Protein AF-A0AB38D0N5-F1 (afdb_monomer)

Nearest PDB structures (foldseek):
  1vyg-assembly1_A  TM=3.613E-01  e=9.053E-01  Schistosoma mansoni
  5bvt-assembly1_A  TM=3.779E-01  e=8.328E+00  Pygoscelis papua

Mean predicted aligned error: 9.76 Å

Sequence (173 aa):
MKNSVALGMCFSAALLCAATASTGCAAAAPPSGFPDISGLPAVDSRQYFSVKVYRFATPEGVLCESAGWNPYFQWTCVGPRGAGAAQLDLGTYARNNGTPATVSESQSNPDVSRVPVLPANHQVRIAAPVHNDDGVQTTLTCATPAAKTTACLVDDLHGTHGFVLSPERNWAF

Structure (mmCIF, N/CA/C/O backbone):
data_AF-A0AB38D0N5-F1
#
_entry.id   AF-A0AB38D0N5-F1
#
loop_
_atom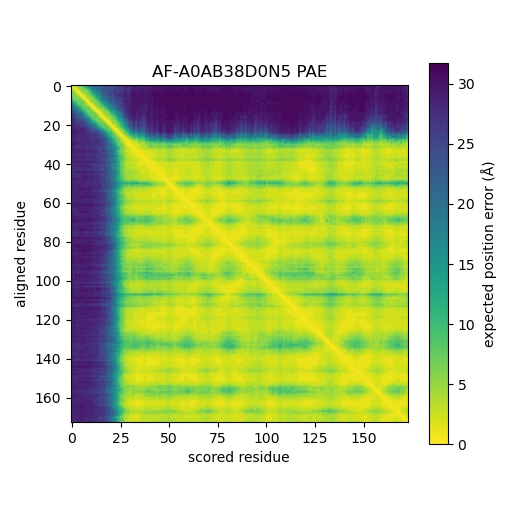_site.group_PDB
_atom_site.id
_atom_site.type_symbol
_atom_site.label_atom_id
_atom_site.label_alt_id
_atom_site.label_comp_id
_atom_site.label_asym_id
_atom_site.label_entity_id
_atom_site.label_seq_id
_atom_site.pdbx_PDB_ins_code
_atom_site.Cartn_x
_atom_site.Cartn_y
_atom_site.Cartn_z
_atom_site.occupancy
_atom_site.B_iso_or_equiv
_atom_site.auth_seq_id
_atom_site.auth_comp_id
_atom_site.auth_asym_id
_atom_site.auth_atom_id
_atom_site.pdbx_PDB_model_num
ATOM 1 N N . MET A 1 1 ? 83.735 -31.965 27.834 1.00 36.31 1 MET A N 1
ATOM 2 C CA . MET A 1 1 ? 84.158 -30.798 27.025 1.00 36.31 1 MET A CA 1
ATOM 3 C C . MET A 1 1 ? 82.893 -29.999 26.715 1.00 36.31 1 MET A C 1
ATOM 5 O O . MET A 1 1 ? 81.992 -30.565 26.127 1.00 36.31 1 MET A O 1
ATOM 9 N N . LYS A 1 2 ? 82.650 -28.923 27.474 1.00 34.22 2 LYS A N 1
ATOM 10 C CA . LYS A 1 2 ? 82.730 -27.500 27.064 1.00 34.22 2 LYS A CA 1
ATOM 11 C C . LYS A 1 2 ? 81.486 -26.980 26.300 1.00 34.22 2 LYS A C 1
ATOM 13 O O . LYS A 1 2 ? 81.333 -27.243 25.120 1.00 34.22 2 LYS A O 1
ATOM 18 N N . ASN A 1 3 ? 80.659 -26.252 27.063 1.00 34.25 3 ASN A N 1
ATOM 19 C CA . ASN A 1 3 ? 79.753 -25.114 26.805 1.00 34.25 3 ASN A CA 1
ATOM 20 C C . ASN A 1 3 ? 79.476 -24.614 25.370 1.00 34.25 3 ASN A C 1
ATOM 22 O O . ASN A 1 3 ? 80.415 -24.386 24.612 1.00 34.25 3 ASN A O 1
ATOM 26 N N . SER A 1 4 ? 78.214 -24.217 25.110 1.00 42.72 4 SER A N 1
ATOM 27 C CA . SER A 1 4 ? 77.711 -22.807 25.087 1.00 42.72 4 SER A CA 1
ATOM 28 C C . SER A 1 4 ? 76.316 -22.741 24.411 1.00 42.72 4 SER A C 1
ATOM 30 O O . SER A 1 4 ? 76.165 -23.242 23.308 1.00 42.72 4 SER A O 1
ATOM 32 N N . VAL A 1 5 ? 75.232 -22.402 25.130 1.00 44.19 5 VAL A N 1
ATOM 33 C CA . VAL A 1 5 ? 74.486 -21.107 25.171 1.00 44.19 5 VAL A CA 1
ATOM 34 C C . VAL A 1 5 ? 73.925 -20.599 23.827 1.00 44.19 5 VAL A C 1
ATOM 36 O O . VAL A 1 5 ? 74.703 -20.195 22.973 1.00 44.19 5 VAL A O 1
ATOM 39 N N . ALA A 1 6 ? 72.590 -20.456 23.731 1.00 41.34 6 ALA A N 1
ATOM 40 C CA . ALA A 1 6 ? 71.915 -19.300 23.109 1.00 41.34 6 ALA A CA 1
ATOM 41 C C . ALA A 1 6 ? 70.418 -19.210 23.503 1.00 41.34 6 ALA A C 1
ATOM 43 O O . ALA A 1 6 ? 69.668 -20.176 23.380 1.00 41.34 6 ALA A O 1
ATOM 44 N N . LEU A 1 7 ? 70.021 -18.025 23.980 1.00 43.19 7 LEU A N 1
ATOM 45 C CA . LEU A 1 7 ? 68.654 -17.523 24.186 1.00 43.19 7 LEU A CA 1
ATOM 46 C C . LEU A 1 7 ? 67.931 -17.278 22.841 1.00 43.19 7 LEU A C 1
ATOM 48 O O . LEU A 1 7 ? 68.571 -16.856 21.883 1.00 43.19 7 LEU A O 1
ATOM 52 N N . GLY A 1 8 ? 66.596 -17.370 22.821 1.00 36.97 8 GLY A N 1
ATOM 53 C CA . GLY A 1 8 ? 65.736 -16.753 21.791 1.00 36.97 8 GLY A CA 1
ATOM 54 C C . GLY A 1 8 ? 64.251 -17.037 22.065 1.00 36.97 8 GLY A C 1
ATOM 55 O O . GLY A 1 8 ? 63.820 -18.171 21.927 1.00 36.97 8 GLY A O 1
ATOM 56 N N . MET A 1 9 ? 63.540 -16.148 22.766 1.00 38.62 9 MET A N 1
ATOM 57 C CA . MET A 1 9 ? 62.664 -15.068 22.259 1.00 38.62 9 MET A CA 1
ATOM 58 C C . MET A 1 9 ? 61.295 -15.520 21.706 1.00 38.62 9 MET A C 1
ATOM 60 O O . MET A 1 9 ? 61.194 -16.342 20.805 1.00 38.62 9 MET A O 1
ATOM 64 N N . CYS A 1 10 ? 60.254 -14.922 22.298 1.00 37.62 10 CYS A N 1
ATOM 65 C CA . CYS A 1 10 ? 58.819 -15.030 22.038 1.00 37.62 10 CYS A CA 1
ATOM 66 C C . CYS A 1 10 ? 58.415 -14.860 20.570 1.00 37.62 10 CYS A C 1
ATOM 68 O O . CYS A 1 10 ? 58.941 -13.962 19.932 1.00 37.62 10 CYS A O 1
ATOM 70 N N . PHE A 1 11 ? 57.345 -15.540 20.136 1.00 40.41 11 PHE A N 1
ATOM 71 C CA . PHE A 1 11 ? 56.272 -14.916 19.345 1.00 40.41 11 PHE A CA 1
ATOM 72 C C . PHE A 1 11 ? 54.935 -15.633 19.588 1.00 40.41 11 PHE A C 1
ATOM 74 O O . PHE A 1 11 ? 54.757 -16.805 19.265 1.00 40.41 11 PHE A O 1
ATOM 81 N N . SER A 1 12 ? 53.997 -14.898 20.184 1.00 44.53 12 SER A N 1
ATOM 82 C CA . SER A 1 12 ? 52.585 -15.252 20.311 1.00 44.53 12 SER A CA 1
ATOM 83 C C . SER A 1 12 ? 51.909 -15.186 18.939 1.00 44.53 12 SER A C 1
ATOM 85 O O . SER A 1 12 ? 51.958 -14.144 18.291 1.00 44.53 12 SER A O 1
ATOM 87 N N . ALA A 1 13 ? 51.230 -16.252 18.517 1.00 43.19 13 ALA A N 1
ATOM 88 C CA . ALA A 1 13 ? 50.317 -16.216 17.375 1.00 43.19 13 ALA A CA 1
ATOM 89 C C . ALA A 1 13 ? 48.874 -16.217 17.896 1.00 43.19 13 ALA A C 1
ATOM 91 O O . ALA A 1 13 ? 48.282 -17.264 18.150 1.00 43.19 13 ALA A O 1
ATOM 92 N N . ALA A 1 14 ? 48.327 -15.019 18.104 1.00 44.72 14 ALA A N 1
ATOM 93 C CA . ALA A 1 14 ? 46.902 -14.827 18.325 1.00 44.72 14 ALA A CA 1
ATOM 94 C C . ALA A 1 14 ? 46.167 -15.065 16.995 1.00 44.72 14 ALA A C 1
ATOM 96 O O . ALA A 1 14 ? 46.313 -14.285 16.054 1.00 44.72 14 ALA A O 1
ATOM 97 N N . LEU A 1 15 ? 45.390 -16.148 16.908 1.00 47.81 15 LEU A N 1
ATOM 98 C CA . LEU A 1 15 ? 44.430 -16.348 15.824 1.00 47.81 15 LEU A CA 1
ATOM 99 C C . LEU A 1 15 ? 43.293 -15.325 15.972 1.00 47.81 15 LEU A C 1
ATOM 101 O O . LEU A 1 15 ? 42.389 -15.501 16.788 1.00 47.81 15 LEU A O 1
ATOM 105 N N . LEU A 1 16 ? 43.331 -14.258 15.172 1.00 44.44 16 LEU A N 1
ATOM 106 C CA . LEU A 1 16 ? 42.175 -13.396 14.940 1.00 44.44 16 LEU A CA 1
ATOM 107 C C . LEU A 1 16 ? 41.160 -14.159 14.075 1.00 44.44 16 LEU A C 1
ATOM 109 O O . LEU A 1 16 ? 41.325 -14.276 12.862 1.00 44.44 16 LEU A O 1
ATOM 113 N N . CYS A 1 17 ? 40.088 -14.655 14.694 1.00 44.38 17 CYS A N 1
ATOM 114 C CA . CYS A 1 17 ? 38.855 -14.960 13.972 1.00 44.38 17 CYS A CA 1
ATOM 115 C C . CYS A 1 17 ? 38.228 -13.636 13.522 1.00 44.38 17 CYS A C 1
ATOM 117 O O . CYS A 1 17 ? 37.591 -12.938 14.311 1.00 44.38 17 CYS A O 1
ATOM 119 N N . ALA A 1 18 ? 38.426 -13.280 12.254 1.00 46.12 18 ALA A N 1
ATOM 120 C CA . ALA A 1 18 ? 37.665 -12.230 11.599 1.00 46.12 18 ALA A CA 1
ATOM 121 C C . ALA A 1 18 ? 36.216 -12.713 11.430 1.00 46.12 18 ALA A C 1
ATOM 123 O O . ALA A 1 18 ? 35.880 -13.397 10.465 1.00 46.12 18 ALA A O 1
ATOM 124 N N . ALA A 1 19 ? 35.362 -12.386 12.399 1.00 48.94 19 ALA A N 1
ATOM 125 C CA . ALA A 1 19 ? 33.924 -12.428 12.209 1.00 48.94 19 ALA A CA 1
ATOM 126 C C . ALA A 1 19 ? 33.567 -11.342 11.187 1.00 48.94 19 ALA A C 1
ATOM 128 O O . ALA A 1 19 ? 33.599 -10.149 11.490 1.00 48.94 19 ALA A O 1
ATOM 129 N N . THR A 1 20 ? 33.258 -11.752 9.961 1.00 46.22 20 THR A N 1
ATOM 130 C CA . THR A 1 20 ? 32.584 -10.909 8.977 1.00 46.22 20 THR A CA 1
ATOM 131 C C . THR A 1 20 ? 31.168 -10.653 9.479 1.00 46.22 20 THR A C 1
ATOM 133 O O . THR A 1 20 ? 30.225 -11.366 9.145 1.00 46.22 20 THR A O 1
ATOM 136 N N . ALA A 1 21 ? 31.018 -9.647 10.340 1.00 44.34 21 ALA A N 1
ATOM 137 C CA . ALA A 1 21 ? 29.721 -9.083 10.657 1.00 44.34 21 ALA A CA 1
ATOM 138 C C . ALA A 1 21 ? 29.154 -8.503 9.357 1.00 44.34 21 ALA A C 1
ATOM 140 O O . ALA A 1 21 ? 29.558 -7.433 8.908 1.00 44.34 21 ALA A O 1
ATOM 141 N N . SER A 1 22 ? 28.245 -9.241 8.724 1.00 44.09 22 SER A N 1
ATOM 142 C CA . SER A 1 22 ? 27.341 -8.683 7.733 1.00 44.09 22 SER A CA 1
ATOM 143 C C . SER A 1 22 ? 26.486 -7.643 8.452 1.00 44.09 22 SER A C 1
ATOM 145 O O . SER A 1 22 ? 25.485 -7.973 9.087 1.00 44.09 22 SER A O 1
ATOM 147 N N . THR A 1 23 ? 26.905 -6.384 8.400 1.00 41.09 23 THR A N 1
ATOM 148 C CA . THR A 1 23 ? 26.036 -5.238 8.650 1.00 41.09 23 THR A CA 1
ATOM 149 C C . THR A 1 23 ? 24.985 -5.229 7.548 1.00 41.09 23 THR A C 1
ATOM 151 O O . THR A 1 23 ? 25.144 -4.562 6.530 1.00 41.09 23 THR A O 1
ATOM 154 N N . GLY A 1 24 ? 23.930 -6.027 7.716 1.00 40.69 24 GLY A N 1
ATOM 155 C CA . GLY A 1 24 ? 22.680 -5.745 7.032 1.00 40.69 24 GLY A CA 1
ATOM 156 C C . GLY A 1 24 ? 22.239 -4.370 7.509 1.00 40.69 24 GLY A C 1
ATOM 157 O O . GLY A 1 24 ? 22.157 -4.149 8.719 1.00 40.69 24 GLY A O 1
ATOM 158 N N . CYS A 1 25 ? 22.033 -3.433 6.584 1.00 39.66 25 CYS A N 1
ATOM 159 C CA . CYS A 1 25 ? 21.318 -2.203 6.885 1.00 39.66 25 CYS A CA 1
ATOM 160 C C . CYS A 1 25 ? 20.007 -2.608 7.559 1.00 39.66 25 CYS A C 1
ATOM 162 O O . CYS A 1 25 ? 19.155 -3.242 6.940 1.00 39.66 25 CYS A O 1
ATOM 164 N N . ALA A 1 26 ? 19.895 -2.338 8.858 1.00 50.22 26 ALA A N 1
ATOM 165 C CA . ALA A 1 26 ? 18.648 -2.536 9.562 1.00 50.22 26 ALA A CA 1
ATOM 166 C C . ALA A 1 26 ? 17.646 -1.555 8.953 1.00 50.22 26 ALA A C 1
ATOM 168 O O . ALA A 1 26 ? 17.884 -0.346 8.966 1.00 50.22 26 ALA A O 1
ATOM 169 N N . ALA A 1 27 ? 16.571 -2.102 8.391 1.00 58.59 27 ALA A N 1
ATOM 170 C CA . ALA A 1 27 ? 15.393 -1.361 7.976 1.00 58.59 27 ALA A CA 1
ATOM 171 C C . ALA A 1 27 ? 14.994 -0.345 9.052 1.00 58.59 27 ALA A C 1
ATOM 173 O O . ALA A 1 27 ? 14.985 -0.670 10.248 1.00 58.59 27 ALA A O 1
ATOM 174 N N . ALA A 1 28 ? 14.668 0.882 8.647 1.00 65.81 28 ALA A N 1
ATOM 175 C CA . ALA A 1 28 ? 14.187 1.871 9.596 1.00 65.81 28 ALA A CA 1
ATOM 176 C C . ALA A 1 28 ? 12.800 1.438 10.095 1.00 65.81 28 ALA A C 1
ATOM 178 O O . ALA A 1 28 ? 11.886 1.169 9.314 1.00 65.81 28 ALA A O 1
ATOM 179 N N . ALA A 1 29 ? 12.635 1.337 11.414 1.00 76.50 29 ALA A N 1
ATOM 180 C CA . ALA A 1 29 ? 11.343 0.980 11.983 1.00 76.50 29 ALA A CA 1
ATOM 181 C C . ALA A 1 29 ? 10.290 2.038 11.594 1.00 76.50 29 ALA A C 1
ATOM 183 O O . ALA A 1 29 ? 10.610 3.232 11.601 1.00 76.50 29 ALA A O 1
ATOM 184 N N . PRO A 1 30 ? 9.040 1.637 11.291 1.00 82.00 30 PRO A N 1
ATOM 185 C CA . PRO A 1 30 ? 7.955 2.589 11.105 1.00 82.00 30 PRO A CA 1
ATOM 186 C C . PRO A 1 30 ? 7.823 3.530 12.317 1.00 82.00 30 PRO A C 1
ATOM 188 O O . PRO A 1 30 ? 8.132 3.128 13.446 1.00 82.00 30 PRO A O 1
ATOM 191 N N . PRO A 1 31 ? 7.351 4.774 12.120 1.00 87.56 31 PRO A N 1
ATOM 192 C CA . PRO A 1 31 ? 7.171 5.726 13.209 1.00 87.56 31 PRO A CA 1
ATOM 193 C C . PRO A 1 31 ? 6.194 5.204 14.269 1.00 87.56 31 PRO A C 1
ATOM 195 O O . PRO A 1 31 ? 5.315 4.378 14.001 1.00 87.56 31 PRO A O 1
ATOM 198 N N . SER A 1 32 ? 6.330 5.717 15.495 1.00 88.56 32 SER A N 1
ATOM 199 C CA . SER A 1 32 ? 5.456 5.330 16.602 1.00 88.56 32 SER A CA 1
ATOM 200 C C . SER A 1 32 ? 3.985 5.598 16.263 1.00 88.56 32 SER A C 1
ATOM 202 O O . SER A 1 32 ? 3.615 6.669 15.786 1.00 88.56 32 SER A O 1
ATOM 204 N N . GLY A 1 33 ? 3.134 4.598 16.504 1.00 89.00 33 GLY A N 1
ATOM 205 C CA . GLY A 1 33 ? 1.710 4.651 16.164 1.00 89.00 33 GLY A CA 1
ATOM 206 C C . GLY A 1 33 ? 1.355 4.102 14.779 1.00 89.00 33 GLY A C 1
ATOM 207 O O . GLY A 1 33 ? 0.167 4.001 14.477 1.00 89.00 33 GLY A O 1
ATOM 208 N N . PHE A 1 34 ? 2.331 3.698 13.956 1.00 94.19 34 PHE A N 1
ATOM 209 C CA . PHE A 1 34 ? 2.040 2.871 12.785 1.00 94.19 34 PHE A CA 1
ATOM 210 C C . PHE A 1 34 ? 1.492 1.499 13.231 1.00 94.19 34 PHE A C 1
ATOM 212 O O . PHE A 1 34 ? 2.071 0.892 14.137 1.00 94.19 34 PHE A O 1
ATOM 219 N N . PRO A 1 35 ? 0.389 0.997 12.639 1.00 94.88 35 PRO A N 1
ATOM 220 C CA . PRO A 1 35 ? -0.143 -0.319 12.978 1.00 94.88 35 PRO A CA 1
ATOM 221 C C . PRO A 1 35 ? 0.884 -1.428 12.737 1.00 94.88 35 PRO A C 1
ATOM 223 O O . PRO A 1 35 ? 1.553 -1.442 11.705 1.00 94.88 35 PRO A O 1
ATOM 226 N N . ASP A 1 36 ? 0.979 -2.399 13.646 1.00 93.25 36 ASP A N 1
ATOM 227 C CA . ASP A 1 36 ? 1.799 -3.582 13.386 1.00 93.25 36 ASP A CA 1
ATOM 228 C C . ASP A 1 36 ? 1.123 -4.462 12.327 1.00 93.25 36 ASP A C 1
ATOM 230 O O . ASP A 1 36 ? 0.126 -5.136 12.583 1.00 93.25 36 ASP A O 1
ATOM 234 N N . ILE A 1 37 ? 1.673 -4.428 11.114 1.00 95.38 37 ILE A N 1
ATOM 235 C CA . ILE A 1 37 ? 1.210 -5.233 9.978 1.00 95.38 37 ILE A CA 1
ATOM 236 C C . ILE A 1 37 ? 2.079 -6.476 9.753 1.00 95.38 37 ILE A C 1
ATOM 238 O O . ILE A 1 37 ? 1.731 -7.336 8.944 1.00 95.38 37 ILE A O 1
ATOM 242 N N . SER A 1 38 ? 3.207 -6.595 10.462 1.00 92.00 38 SER A N 1
ATOM 243 C CA . SER A 1 38 ? 4.225 -7.617 10.197 1.00 92.00 38 SER A 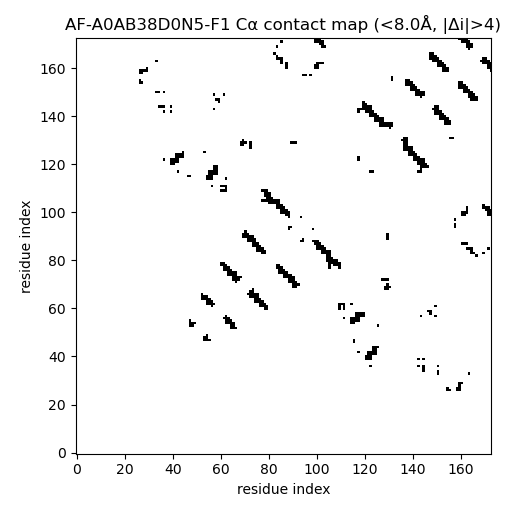CA 1
ATOM 244 C C . SER A 1 38 ? 3.720 -9.035 10.486 1.00 92.00 38 SER A C 1
ATOM 246 O O . SER A 1 38 ? 4.016 -9.960 9.724 1.00 92.00 38 SER A O 1
ATOM 248 N N . GLY A 1 39 ? 2.896 -9.181 11.528 1.00 92.81 39 GLY A N 1
ATOM 249 C CA . GLY A 1 39 ? 2.286 -10.442 11.953 1.00 92.81 39 GLY A CA 1
ATOM 250 C C . GLY A 1 39 ? 1.006 -10.836 11.209 1.00 92.81 39 GLY A C 1
ATOM 251 O O . GLY A 1 39 ? 0.453 -11.900 11.485 1.00 92.81 39 GLY A O 1
ATOM 252 N N . LEU A 1 40 ? 0.513 -10.012 10.278 1.00 97.56 40 LEU A N 1
ATOM 253 C CA . LEU A 1 40 ? -0.729 -10.312 9.567 1.00 97.56 40 LEU A CA 1
ATOM 254 C C . LEU A 1 40 ? -0.526 -11.429 8.528 1.00 97.56 40 LEU A C 1
ATOM 256 O O . LEU A 1 40 ? 0.498 -11.446 7.831 1.00 97.56 40 LEU A O 1
ATOM 260 N N . PRO A 1 41 ? -1.504 -12.337 8.351 1.00 98.06 41 PRO A N 1
ATOM 261 C CA . PRO A 1 41 ? -1.505 -13.291 7.251 1.00 98.06 41 PRO A CA 1
ATOM 262 C C . PRO A 1 41 ? -1.314 -12.598 5.899 1.00 98.06 41 PRO A C 1
ATOM 264 O O . PRO A 1 41 ? -2.025 -11.651 5.552 1.00 98.06 41 PRO A O 1
ATOM 267 N N . ALA A 1 42 ? -0.333 -13.075 5.135 1.00 97.44 42 ALA A N 1
ATOM 268 C CA . ALA A 1 42 ? -0.032 -12.544 3.816 1.00 97.44 42 ALA A CA 1
ATOM 269 C C . ALA A 1 42 ? -0.859 -13.257 2.744 1.00 97.44 42 ALA A C 1
ATOM 271 O O . ALA A 1 42 ? -0.917 -14.486 2.702 1.00 97.44 42 ALA A O 1
ATOM 272 N N . VAL A 1 43 ? -1.453 -12.480 1.848 1.00 97.81 43 VAL A N 1
ATOM 273 C CA . VAL A 1 43 ? -2.137 -12.983 0.658 1.00 97.81 43 VAL A CA 1
ATOM 274 C C . VAL A 1 43 ? -1.256 -12.818 -0.587 1.00 97.81 43 VAL A C 1
ATOM 276 O O . VAL A 1 43 ? -0.407 -11.927 -0.641 1.00 97.81 43 VAL A O 1
ATOM 279 N N . ASP A 1 44 ? -1.453 -13.663 -1.605 1.00 96.62 44 ASP A N 1
ATOM 280 C CA . ASP A 1 44 ? -0.698 -13.575 -2.865 1.00 96.62 44 ASP A CA 1
ATOM 281 C C . ASP A 1 44 ? -1.053 -12.279 -3.613 1.00 96.62 44 ASP A C 1
ATOM 283 O O . ASP A 1 44 ? -2.226 -12.008 -3.871 1.00 96.62 44 ASP A O 1
ATOM 287 N N . SER A 1 45 ? -0.060 -11.468 -3.983 1.00 95.31 45 SER A N 1
ATOM 288 C CA . SER A 1 45 ? -0.290 -10.220 -4.718 1.00 95.31 45 SER A CA 1
ATOM 289 C C . SER A 1 45 ? -0.748 -10.431 -6.159 1.00 95.31 45 SER A C 1
ATOM 291 O O . SER A 1 45 ? -1.374 -9.538 -6.733 1.00 95.31 45 SER A O 1
ATOM 293 N N . ARG A 1 46 ? -0.528 -11.619 -6.737 1.00 94.56 46 ARG A N 1
ATOM 294 C CA . ARG A 1 46 ? -0.953 -11.947 -8.108 1.00 94.56 46 ARG A CA 1
ATOM 295 C C . ARG A 1 46 ? -2.463 -11.877 -8.303 1.00 94.56 46 ARG A C 1
ATOM 297 O O . ARG A 1 46 ? -2.906 -11.547 -9.397 1.00 94.56 46 ARG A O 1
ATOM 304 N N . GLN A 1 47 ? -3.253 -12.126 -7.258 1.00 95.75 47 GLN A N 1
ATOM 305 C CA . GLN A 1 47 ? -4.717 -12.031 -7.339 1.00 95.75 47 GLN A CA 1
ATOM 306 C C . GLN A 1 47 ? -5.219 -10.584 -7.500 1.00 95.75 47 GLN A C 1
ATOM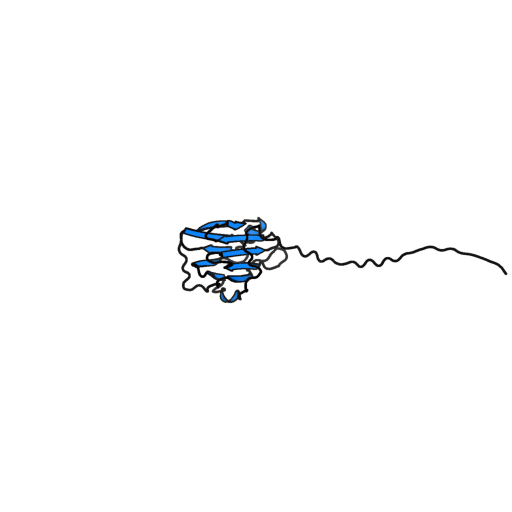 308 O O . GLN A 1 47 ? -6.350 -10.369 -7.926 1.00 95.75 47 GLN A O 1
ATOM 313 N N . TYR A 1 48 ? -4.375 -9.599 -7.176 1.00 96.00 48 TYR A N 1
ATOM 314 C CA . TYR A 1 48 ? -4.682 -8.171 -7.277 1.00 96.00 48 TYR A CA 1
ATOM 315 C C . TYR A 1 48 ? -4.086 -7.531 -8.530 1.00 96.00 48 TYR A C 1
ATOM 317 O O . TYR A 1 48 ? -4.275 -6.339 -8.755 1.00 96.00 48 TYR A O 1
ATOM 325 N N . PHE A 1 49 ? -3.366 -8.293 -9.355 1.00 94.06 49 PHE A N 1
ATOM 326 C CA . PHE A 1 49 ? -2.771 -7.788 -10.584 1.00 94.06 49 PHE A CA 1
ATOM 327 C C . PHE A 1 49 ? -3.688 -8.050 -11.780 1.00 94.06 49 PHE A C 1
ATOM 329 O O . PHE A 1 49 ? -3.999 -9.191 -12.117 1.00 94.06 49 PHE A O 1
ATOM 336 N N . SER A 1 50 ? -4.115 -6.987 -12.455 1.00 87.25 50 SER A N 1
ATOM 337 C CA . SER A 1 50 ? -4.993 -7.063 -13.619 1.00 87.25 50 SER A CA 1
ATOM 338 C C . SER A 1 50 ? -4.638 -5.967 -14.614 1.00 87.25 50 SER A C 1
ATOM 340 O O . SER A 1 50 ? -4.533 -4.804 -14.243 1.00 87.25 50 SER A O 1
ATOM 342 N N . VAL A 1 51 ? -4.455 -6.332 -15.888 1.00 85.50 51 VAL A N 1
ATOM 343 C CA . VAL A 1 51 ? -4.216 -5.385 -16.996 1.00 85.50 51 VAL A CA 1
ATOM 344 C C . VAL A 1 51 ? -3.147 -4.334 -16.644 1.00 85.50 51 VAL A C 1
ATOM 346 O O . VAL A 1 51 ? -3.364 -3.135 -16.780 1.00 85.50 51 VAL A O 1
ATOM 349 N N . LYS A 1 52 ? -1.973 -4.794 -16.185 1.00 85.12 52 LYS A N 1
ATOM 350 C CA . LYS A 1 52 ? -0.809 -3.953 -15.831 1.00 85.12 52 LYS A CA 1
ATOM 351 C C . LYS A 1 52 ? -0.965 -3.059 -14.593 1.00 85.12 52 LYS A C 1
ATOM 353 O O . LYS A 1 52 ? -0.092 -2.228 -14.361 1.00 85.12 52 LYS A O 1
ATOM 358 N N . VAL A 1 53 ? -2.014 -3.247 -13.799 1.00 91.56 53 VAL A N 1
ATOM 359 C CA . VAL A 1 53 ? -2.272 -2.487 -12.572 1.00 91.56 53 VAL A CA 1
ATOM 360 C C . VAL A 1 53 ? -2.470 -3.451 -11.407 1.00 91.56 53 VAL A C 1
ATOM 362 O O . VAL A 1 53 ? -3.188 -4.444 -11.528 1.00 91.56 53 VAL A O 1
ATOM 365 N N . TYR A 1 54 ? -1.842 -3.159 -10.271 1.00 95.50 54 TYR A N 1
ATOM 366 C CA . TYR A 1 54 ? -2.227 -3.739 -8.991 1.00 95.50 54 TYR A CA 1
ATOM 367 C C . TYR A 1 54 ? -3.398 -2.950 -8.424 1.00 95.50 54 TYR A C 1
ATOM 369 O O . TYR A 1 54 ? -3.330 -1.726 -8.369 1.00 95.50 54 TYR A O 1
ATOM 377 N N . ARG A 1 55 ? -4.454 -3.631 -7.987 1.00 97.19 55 ARG A N 1
ATOM 378 C CA . ARG A 1 55 ? -5.565 -2.999 -7.278 1.00 97.19 55 ARG A CA 1
ATOM 379 C C . ARG A 1 55 ? -6.279 -3.955 -6.339 1.00 97.19 55 ARG A C 1
ATOM 381 O O . ARG A 1 55 ? -6.501 -5.117 -6.679 1.00 97.19 55 ARG A O 1
ATOM 388 N N . PHE A 1 56 ? -6.692 -3.441 -5.193 1.00 98.00 56 PHE A N 1
ATOM 389 C CA . PHE A 1 56 ? -7.571 -4.136 -4.265 1.00 98.00 56 PHE A CA 1
ATOM 390 C C . PHE A 1 56 ? -8.554 -3.161 -3.624 1.00 98.00 56 PHE A C 1
ATOM 392 O O . PHE A 1 56 ? -8.305 -1.959 -3.559 1.00 98.00 56 PHE A O 1
ATOM 399 N N . ALA A 1 57 ? -9.666 -3.693 -3.136 1.00 98.00 57 ALA A N 1
ATOM 400 C CA . ALA A 1 57 ? -10.577 -2.975 -2.261 1.00 98.00 57 ALA A CA 1
ATOM 401 C C . ALA A 1 57 ? -10.425 -3.484 -0.825 1.00 98.00 57 ALA A C 1
ATOM 403 O O . ALA A 1 57 ? -10.126 -4.659 -0.612 1.00 98.00 57 ALA A O 1
ATOM 404 N N . THR A 1 58 ? -10.644 -2.632 0.167 1.00 97.88 58 THR A N 1
ATOM 405 C CA . THR A 1 58 ? -10.837 -3.082 1.550 1.00 97.88 58 THR A CA 1
ATOM 406 C C . THR A 1 58 ? -12.310 -3.419 1.797 1.00 97.88 58 THR A C 1
ATOM 408 O O . THR A 1 58 ? -13.178 -2.935 1.060 1.00 97.88 58 THR A O 1
ATOM 411 N N . PRO A 1 59 ? -12.636 -4.216 2.831 1.00 96.25 59 PRO A N 1
ATOM 412 C CA . PRO A 1 59 ? -14.023 -4.525 3.186 1.00 96.25 59 PRO A CA 1
ATOM 413 C C . PRO A 1 59 ? -14.884 -3.278 3.443 1.00 96.25 59 PRO A C 1
ATOM 415 O O . PRO A 1 59 ? -16.099 -3.309 3.277 1.00 96.25 59 PRO A O 1
ATOM 418 N N . GLU A 1 60 ? -14.253 -2.172 3.829 1.00 93.19 60 GLU A N 1
ATOM 419 C CA . GLU A 1 60 ? -14.883 -0.898 4.168 1.00 93.19 60 GLU A CA 1
ATOM 420 C C . GLU A 1 60 ? -14.950 0.088 2.993 1.00 93.19 60 GLU A C 1
ATOM 422 O O . GLU A 1 60 ? -15.391 1.224 3.169 1.00 93.19 60 GLU A O 1
ATOM 427 N N . GLY A 1 61 ? -14.550 -0.338 1.791 1.00 95.75 61 GLY A N 1
ATOM 428 C CA . GLY A 1 61 ? -14.721 0.437 0.563 1.00 95.75 61 GLY A CA 1
ATOM 429 C C . GLY A 1 61 ? -13.583 1.406 0.242 1.00 95.75 61 GLY A C 1
ATOM 430 O O . GLY A 1 61 ? -13.803 2.358 -0.505 1.00 95.75 61 GLY A O 1
ATOM 431 N N . VAL A 1 62 ? -12.377 1.184 0.776 1.00 97.81 62 VAL A N 1
ATOM 432 C CA . VAL A 1 62 ? -11.170 1.875 0.296 1.00 97.81 62 VAL A CA 1
ATOM 433 C C . VAL A 1 62 ? -10.667 1.162 -0.954 1.00 97.81 62 VAL A C 1
ATOM 435 O O . VAL A 1 62 ? -10.389 -0.033 -0.908 1.00 97.81 62 VAL A O 1
ATOM 438 N N . LEU A 1 63 ? -10.544 1.882 -2.066 1.00 97.94 63 LEU A N 1
ATOM 439 C CA . LEU A 1 63 ? -9.916 1.399 -3.293 1.00 97.94 63 LEU A CA 1
ATOM 440 C C . LEU A 1 63 ? -8.441 1.771 -3.274 1.00 97.94 63 LEU A C 1
ATOM 442 O O . LEU A 1 63 ? -8.123 2.955 -3.251 1.00 97.94 63 LEU A O 1
ATOM 446 N N . CYS A 1 64 ? -7.561 0.780 -3.337 1.00 98.12 64 CYS A N 1
ATOM 447 C CA . CYS A 1 64 ? -6.137 0.991 -3.518 1.00 98.12 64 CYS A CA 1
ATOM 448 C C . CYS A 1 64 ? -5.691 0.501 -4.892 1.00 98.12 64 CYS A C 1
ATOM 450 O O . CYS A 1 64 ? -5.989 -0.635 -5.263 1.00 98.12 64 CYS A O 1
ATOM 452 N N . GLU A 1 65 ? -4.966 1.329 -5.635 1.00 97.00 65 GLU A N 1
ATOM 453 C CA . GLU A 1 65 ? -4.501 1.004 -6.977 1.00 97.00 65 GLU A CA 1
ATOM 454 C C . GLU A 1 65 ? -3.151 1.633 -7.321 1.00 97.00 65 GLU A C 1
ATOM 456 O O . GLU A 1 65 ? -2.778 2.704 -6.836 1.00 97.00 65 GLU A O 1
ATOM 461 N N . SER A 1 66 ? -2.415 0.943 -8.188 1.00 96.31 66 SER A N 1
ATOM 462 C CA . SER A 1 66 ? -1.178 1.448 -8.762 1.00 96.31 66 SER A CA 1
ATOM 463 C C . SER A 1 66 ? -1.424 2.216 -10.055 1.00 96.31 66 SER A C 1
ATOM 465 O O . SER A 1 66 ? -2.221 1.784 -10.888 1.00 96.31 66 SER A O 1
ATOM 467 N N . ALA A 1 67 ? -0.623 3.240 -10.311 1.00 93.69 67 ALA A N 1
ATOM 468 C CA . ALA A 1 67 ? -0.533 3.890 -11.611 1.00 93.69 67 ALA A CA 1
ATOM 469 C C . ALA A 1 67 ? 0.919 3.932 -12.095 1.00 93.69 67 ALA A C 1
ATOM 471 O O . ALA A 1 67 ? 1.858 3.939 -11.301 1.00 93.69 67 ALA A O 1
ATOM 472 N N . GLY A 1 68 ? 1.100 3.968 -13.414 1.00 89.12 68 GLY A N 1
ATOM 473 C CA . GLY A 1 68 ? 2.426 4.060 -14.015 1.00 89.12 68 GLY A CA 1
ATOM 474 C C . GLY A 1 68 ? 3.269 2.787 -13.881 1.00 89.12 68 GLY A C 1
ATOM 475 O O . GLY A 1 68 ? 2.799 1.713 -13.515 1.00 89.12 68 GLY A O 1
ATOM 476 N N . TRP A 1 69 ? 4.529 2.924 -14.275 1.00 84.69 69 TRP A N 1
ATOM 477 C CA . TRP A 1 69 ? 5.590 1.910 -14.302 1.00 84.69 69 TRP A CA 1
ATOM 478 C C . TRP A 1 69 ? 6.909 2.622 -13.996 1.00 84.69 69 TRP A C 1
ATOM 480 O O . TRP A 1 69 ? 6.913 3.850 -13.983 1.00 84.69 69 TRP A O 1
ATOM 490 N N . ASN A 1 70 ? 8.026 1.909 -13.807 1.00 81.44 70 ASN A N 1
ATOM 491 C CA . ASN A 1 70 ? 9.348 2.551 -13.742 1.00 81.44 70 ASN A CA 1
ATOM 492 C C . ASN A 1 70 ? 9.516 3.563 -14.898 1.00 81.44 70 ASN A C 1
ATOM 494 O O . ASN A 1 70 ? 9.321 3.153 -16.048 1.00 81.44 70 ASN A O 1
ATOM 498 N N . PRO A 1 71 ? 9.879 4.840 -14.660 1.00 85.25 71 PRO A N 1
ATOM 499 C CA . PRO A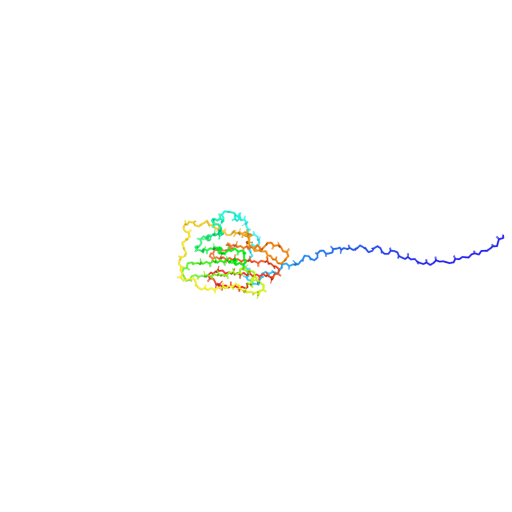 1 71 ? 10.299 5.476 -13.399 1.00 85.25 71 PRO A CA 1
ATOM 500 C C . PRO A 1 71 ? 9.232 6.319 -12.667 1.00 85.25 71 PRO A C 1
ATOM 502 O O . PRO A 1 71 ? 9.585 7.166 -11.854 1.00 85.25 71 PRO A O 1
ATOM 505 N N . TYR A 1 72 ? 7.942 6.114 -12.930 1.00 88.38 72 TYR A N 1
ATOM 506 C CA . TYR A 1 72 ? 6.808 6.926 -12.451 1.00 88.38 72 TYR A CA 1
ATOM 507 C C . TYR A 1 72 ? 5.729 6.108 -11.713 1.00 88.38 72 TYR A C 1
ATOM 509 O O . TYR A 1 72 ? 4.539 6.389 -11.847 1.00 88.38 72 TYR A O 1
ATOM 517 N N . PHE A 1 73 ? 6.101 5.033 -11.014 1.00 92.56 73 PHE A N 1
ATOM 518 C CA . PHE A 1 73 ? 5.120 4.193 -10.322 1.00 92.56 73 PHE A CA 1
ATOM 519 C C . PHE A 1 73 ? 4.519 4.928 -9.120 1.00 92.56 73 PHE A C 1
ATOM 521 O O . PHE A 1 73 ? 5.243 5.470 -8.293 1.00 92.56 73 PHE A O 1
ATOM 528 N N . GLN A 1 74 ? 3.200 4.905 -8.990 1.00 94.88 74 GLN A N 1
ATOM 529 C CA . GLN A 1 74 ? 2.471 5.549 -7.903 1.00 94.88 74 GLN A CA 1
ATOM 530 C C . GLN A 1 74 ? 1.496 4.563 -7.277 1.00 94.88 74 GLN A C 1
ATOM 532 O O . GLN A 1 74 ? 0.965 3.688 -7.961 1.00 94.88 74 GLN A O 1
ATOM 537 N N . TRP A 1 75 ? 1.238 4.725 -5.984 1.00 96.88 75 TRP A N 1
ATOM 538 C CA . TRP A 1 75 ? 0.240 3.966 -5.247 1.00 96.88 75 TRP A CA 1
ATOM 539 C C . TRP A 1 75 ? -0.759 4.910 -4.592 1.00 96.88 75 TRP A C 1
ATOM 541 O O . TRP A 1 75 ? -0.367 5.800 -3.840 1.00 96.88 75 TRP A O 1
ATOM 551 N N . THR A 1 76 ? -2.046 4.711 -4.858 1.00 97.31 76 THR A N 1
ATOM 552 C CA . THR A 1 76 ? -3.114 5.572 -4.339 1.00 97.31 76 THR A CA 1
ATOM 553 C C . THR A 1 76 ? -4.155 4.725 -3.633 1.00 97.31 76 THR A C 1
ATOM 555 O O . THR A 1 76 ? -4.582 3.718 -4.182 1.00 97.31 76 THR A O 1
ATOM 558 N N . CYS A 1 77 ? -4.588 5.143 -2.446 1.00 98.00 77 CYS A N 1
ATOM 559 C CA . CYS A 1 77 ? -5.743 4.584 -1.751 1.00 98.00 77 CYS A CA 1
ATOM 560 C C . CYS A 1 77 ? -6.794 5.675 -1.544 1.00 98.00 77 CYS A C 1
ATOM 562 O O . CYS A 1 77 ? -6.496 6.715 -0.966 1.00 98.00 77 CYS A O 1
ATOM 564 N N . VAL A 1 78 ? -8.027 5.441 -1.981 1.00 97.94 78 VAL A N 1
ATOM 565 C CA . VAL A 1 78 ? -9.141 6.391 -1.885 1.00 97.94 78 VAL A CA 1
ATOM 566 C C . VAL A 1 78 ? -10.294 5.718 -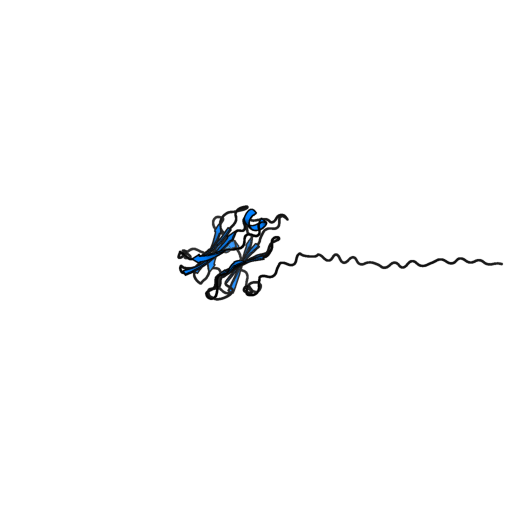1.155 1.00 97.94 78 VAL A C 1
ATOM 568 O O . VAL A 1 78 ? -10.772 4.676 -1.590 1.00 97.94 78 VAL A O 1
ATOM 571 N N . GLY A 1 79 ? -10.730 6.285 -0.032 1.00 96.94 79 GLY A N 1
ATOM 572 C CA . GLY A 1 79 ? -11.933 5.851 0.678 1.00 96.94 79 GLY A CA 1
ATOM 573 C C . GLY A 1 79 ? -13.223 6.452 0.107 1.00 96.94 79 GLY A C 1
ATOM 574 O O . GLY A 1 79 ? -13.174 7.266 -0.818 1.00 96.94 79 GLY A O 1
ATOM 575 N N . PRO A 1 80 ? -14.392 6.107 0.675 1.00 95.12 80 PRO A N 1
ATOM 576 C CA . PRO A 1 80 ? -15.651 6.796 0.394 1.00 95.12 80 PRO A CA 1
ATOM 577 C C . PRO A 1 80 ? -15.558 8.308 0.649 1.00 95.12 80 PRO A C 1
ATOM 579 O O . PRO A 1 80 ? -14.700 8.766 1.402 1.00 95.12 80 PRO A O 1
ATOM 582 N N . ARG A 1 81 ? -16.470 9.092 0.071 1.00 95.12 81 ARG A N 1
ATOM 583 C CA . ARG A 1 81 ? -16.497 10.551 0.235 1.00 95.12 81 ARG A CA 1
ATOM 584 C C . ARG A 1 81 ? -16.544 10.929 1.717 1.00 95.12 81 ARG A C 1
ATOM 586 O O . ARG A 1 81 ? -17.396 10.433 2.452 1.00 95.12 81 ARG A O 1
ATOM 593 N N . GLY A 1 82 ? -15.660 11.838 2.125 1.00 91.44 82 GLY A N 1
ATOM 594 C CA . GLY A 1 82 ? -15.505 12.271 3.517 1.00 91.44 82 GLY A CA 1
ATOM 595 C C . GLY A 1 82 ? -14.647 11.336 4.380 1.00 91.44 82 GLY A C 1
ATOM 596 O O . GLY A 1 82 ? -14.374 11.655 5.533 1.00 91.44 82 GLY A O 1
ATOM 597 N N . ALA A 1 83 ? -14.204 10.192 3.845 1.00 92.94 83 ALA A N 1
ATOM 598 C CA . ALA A 1 83 ? -13.149 9.382 4.448 1.00 92.94 83 ALA A CA 1
ATOM 599 C C . ALA A 1 83 ? -11.761 9.897 4.019 1.00 92.94 83 ALA A C 1
ATOM 601 O O . ALA A 1 83 ? -11.617 10.976 3.441 1.00 92.94 83 ALA A O 1
ATOM 602 N N . GLY A 1 84 ? -10.716 9.119 4.295 1.00 95.50 84 GLY A N 1
ATOM 603 C CA . GLY A 1 84 ? -9.355 9.447 3.885 1.00 95.50 84 GLY A CA 1
ATOM 604 C C . GLY A 1 84 ? -9.019 9.038 2.451 1.00 95.50 84 GLY A C 1
ATOM 605 O O . GLY A 1 84 ? -9.546 8.059 1.921 1.00 95.50 84 GLY A O 1
ATOM 606 N N . ALA A 1 85 ? -8.091 9.773 1.853 1.00 97.38 85 ALA A N 1
ATOM 607 C CA . ALA A 1 85 ? -7.335 9.372 0.678 1.00 97.38 85 ALA A CA 1
ATOM 608 C C . ALA A 1 85 ? -5.837 9.541 0.963 1.00 97.38 85 ALA A C 1
ATOM 610 O O . ALA A 1 85 ? -5.442 10.409 1.743 1.00 97.38 85 ALA A O 1
ATOM 611 N N . ALA A 1 86 ? -5.011 8.700 0.354 1.00 97.69 86 ALA A N 1
ATOM 612 C CA . ALA A 1 86 ? -3.564 8.768 0.458 1.00 97.69 86 ALA A CA 1
ATOM 613 C C . ALA A 1 86 ? -2.901 8.447 -0.876 1.00 97.69 86 ALA A C 1
ATOM 615 O O . ALA A 1 86 ? -3.404 7.629 -1.648 1.00 97.69 86 ALA A O 1
ATOM 616 N N . GLN A 1 87 ? -1.743 9.055 -1.108 1.00 96.38 87 GLN A N 1
ATOM 617 C CA . GLN A 1 87 ? -0.907 8.775 -2.265 1.00 96.38 87 GLN A CA 1
ATOM 618 C C . GLN A 1 87 ? 0.552 8.644 -1.840 1.00 96.38 87 GLN A C 1
ATOM 620 O O . GLN A 1 87 ? 1.077 9.489 -1.117 1.00 96.38 87 GLN A O 1
ATOM 625 N N . LEU A 1 88 ? 1.203 7.598 -2.336 1.00 94.75 88 LEU A N 1
ATOM 626 C CA . LEU A 1 88 ? 2.629 7.341 -2.206 1.00 94.75 88 LEU A CA 1
ATOM 627 C C . LEU A 1 88 ? 3.238 7.326 -3.614 1.00 94.75 88 LEU A C 1
ATOM 629 O O . LEU A 1 88 ? 2.915 6.458 -4.429 1.00 94.75 88 LEU A O 1
ATOM 633 N N . ASP A 1 89 ? 4.085 8.310 -3.915 1.00 92.56 89 ASP A N 1
ATOM 634 C CA . ASP A 1 89 ? 4.820 8.363 -5.180 1.00 92.56 89 ASP A CA 1
ATOM 635 C C . ASP A 1 89 ? 6.123 7.572 -5.043 1.00 92.56 89 ASP A C 1
ATOM 637 O O . ASP A 1 89 ? 7.014 7.930 -4.276 1.00 92.56 89 ASP A O 1
ATOM 641 N N . LEU A 1 90 ? 6.204 6.465 -5.775 1.00 90.06 90 LEU A N 1
ATOM 642 C CA . LEU A 1 90 ? 7.353 5.565 -5.792 1.00 90.06 90 LEU A CA 1
ATOM 643 C C . LEU A 1 90 ? 8.166 5.720 -7.079 1.00 90.06 90 LEU A C 1
ATOM 645 O O . LEU A 1 90 ? 9.013 4.879 -7.382 1.00 90.06 90 LEU A O 1
ATOM 649 N N . GLY A 1 91 ? 7.926 6.777 -7.854 1.00 88.75 91 GLY A N 1
ATOM 650 C CA . GLY A 1 91 ? 8.757 7.117 -8.989 1.00 88.75 91 GLY A CA 1
ATOM 651 C C . GLY A 1 91 ? 10.192 7.405 -8.553 1.00 88.75 91 GLY A C 1
ATOM 652 O O . GLY A 1 91 ? 10.439 7.885 -7.447 1.00 88.75 91 GLY A O 1
ATOM 653 N N . THR A 1 92 ? 11.154 7.141 -9.437 1.00 84.44 92 THR A N 1
ATOM 654 C CA . THR A 1 92 ? 12.589 7.289 -9.148 1.00 84.44 92 THR A CA 1
ATOM 655 C C . THR A 1 92 ? 12.911 8.675 -8.590 1.00 84.44 92 THR A C 1
ATOM 657 O O . THR A 1 92 ? 13.621 8.797 -7.601 1.00 84.44 92 THR A O 1
ATOM 660 N N . TYR A 1 93 ? 12.341 9.732 -9.174 1.00 84.12 93 TYR A N 1
ATOM 661 C CA . TYR A 1 93 ? 12.574 11.099 -8.704 1.00 84.12 93 TYR A CA 1
ATOM 662 C C . TYR A 1 93 ? 11.975 11.366 -7.317 1.00 84.12 93 TYR A C 1
ATOM 664 O O . TYR A 1 93 ? 12.639 11.955 -6.466 1.00 84.12 93 TYR A O 1
ATOM 672 N N . ALA A 1 94 ? 10.731 10.934 -7.085 1.00 85.75 94 ALA A N 1
ATOM 673 C CA . ALA A 1 94 ? 10.047 11.152 -5.816 1.00 85.75 94 ALA A CA 1
ATOM 674 C C . ALA A 1 94 ? 10.799 10.471 -4.666 1.00 85.75 94 ALA A C 1
ATOM 676 O O . ALA A 1 94 ? 11.054 11.105 -3.642 1.00 85.75 94 ALA A O 1
ATOM 677 N N . ARG A 1 95 ? 11.238 9.228 -4.890 1.00 83.75 95 ARG A N 1
ATOM 678 C CA . ARG A 1 95 ? 12.019 8.440 -3.932 1.00 83.75 95 ARG A CA 1
ATOM 679 C C . ARG A 1 95 ? 13.392 9.045 -3.657 1.00 83.75 95 ARG A C 1
ATOM 681 O O . ARG A 1 95 ? 13.733 9.256 -2.498 1.00 83.75 95 ARG A O 1
ATOM 688 N N . ASN A 1 96 ? 14.133 9.425 -4.699 1.00 81.94 96 ASN A N 1
ATOM 689 C CA . ASN A 1 96 ? 15.475 10.001 -4.543 1.00 81.94 96 ASN A CA 1
ATOM 690 C C . ASN A 1 96 ? 15.464 11.349 -3.805 1.00 81.94 96 ASN A C 1
ATOM 692 O O . ASN A 1 96 ? 16.448 11.715 -3.167 1.00 81.94 96 ASN A O 1
ATOM 696 N N . ASN A 1 97 ? 14.351 12.081 -3.866 1.00 82.62 97 ASN A N 1
ATOM 697 C CA . ASN A 1 97 ? 14.181 13.343 -3.150 1.00 82.62 97 ASN A CA 1
ATOM 698 C C . ASN A 1 97 ? 13.516 13.191 -1.773 1.00 82.62 97 ASN A C 1
ATOM 700 O O . ASN A 1 97 ? 13.250 14.205 -1.129 1.00 82.62 97 ASN A O 1
ATOM 704 N N . GLY A 1 98 ? 13.212 11.964 -1.334 1.00 78.31 98 GLY A N 1
ATOM 705 C CA . GLY A 1 98 ? 12.514 11.712 -0.072 1.00 78.31 98 GLY A CA 1
ATOM 706 C C . GLY A 1 98 ? 11.122 12.347 -0.027 1.00 78.31 98 GLY A C 1
ATOM 707 O O . GLY A 1 98 ? 10.724 12.898 0.997 1.00 78.31 98 GLY A O 1
ATOM 708 N N . THR A 1 99 ? 10.401 12.339 -1.153 1.00 83.69 99 THR A N 1
ATOM 709 C CA . THR A 1 99 ? 9.045 12.898 -1.230 1.00 83.69 99 THR A CA 1
ATOM 710 C C . THR A 1 99 ? 8.124 12.076 -0.328 1.00 83.69 99 THR A C 1
ATOM 712 O O . THR A 1 99 ? 7.970 10.878 -0.573 1.00 83.69 99 THR A O 1
ATOM 715 N N . PRO A 1 100 ? 7.503 1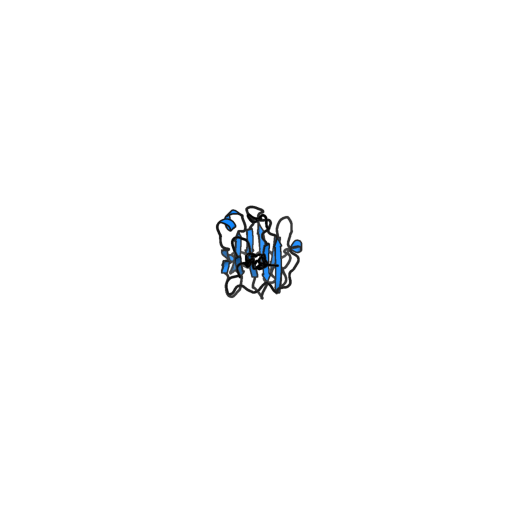2.681 0.698 1.00 80.44 100 PRO A N 1
ATOM 716 C CA . PRO A 1 100 ? 6.666 11.935 1.624 1.00 80.44 100 PRO A CA 1
ATOM 717 C C . PRO A 1 100 ? 5.371 11.486 0.946 1.00 80.44 100 PRO A C 1
ATOM 719 O O . PRO A 1 100 ? 4.903 12.099 -0.022 1.00 80.44 100 PRO A O 1
ATOM 722 N N . ALA A 1 101 ? 4.734 10.458 1.508 1.00 91.19 101 ALA A N 1
ATOM 723 C CA . ALA A 1 101 ? 3.342 10.190 1.183 1.00 91.19 101 ALA A CA 1
ATOM 724 C C . ALA A 1 101 ? 2.456 11.387 1.566 1.00 91.19 101 ALA A C 1
ATOM 726 O O . ALA A 1 101 ? 2.748 12.173 2.471 1.00 91.19 101 ALA A O 1
ATOM 727 N N . THR A 1 102 ? 1.334 11.515 0.871 1.00 94.94 102 THR A N 1
ATOM 728 C CA . THR A 1 102 ? 0.347 12.565 1.115 1.00 94.94 102 THR A CA 1
ATOM 729 C C . THR A 1 102 ? -0.952 11.950 1.603 1.00 94.94 102 THR A C 1
ATOM 731 O O . THR A 1 102 ? -1.293 10.826 1.237 1.00 94.94 102 THR A O 1
ATOM 734 N N . VAL A 1 103 ? -1.680 12.698 2.432 1.00 96.94 103 VAL A N 1
ATOM 735 C CA . VAL A 1 103 ? -3.039 12.365 2.865 1.00 96.94 103 VAL A CA 1
ATOM 736 C C . VAL A 1 103 ? -3.967 13.538 2.614 1.00 96.94 103 VAL A C 1
ATOM 738 O O . VAL A 1 103 ? -3.581 14.700 2.744 1.00 96.94 103 VAL A O 1
ATOM 741 N N . SER A 1 104 ? -5.205 13.229 2.269 1.00 96.50 104 SER A N 1
ATOM 742 C CA . SER A 1 104 ? -6.260 14.203 2.027 1.00 96.50 104 SER A CA 1
ATOM 743 C C . SER A 1 104 ? -7.624 13.610 2.374 1.00 96.50 104 SER A C 1
ATOM 745 O O . SER A 1 104 ? -7.746 12.443 2.756 1.00 96.50 104 SER A O 1
ATOM 747 N N . GLU A 1 105 ? -8.666 14.430 2.282 1.00 96.19 105 GLU A N 1
ATOM 748 C CA . GLU A 1 105 ? -10.044 13.954 2.344 1.00 96.19 105 GLU A CA 1
ATOM 749 C C . GLU A 1 105 ? -10.482 13.444 0.968 1.00 96.19 105 GLU A C 1
ATOM 751 O O . GLU A 1 105 ? -10.301 14.126 -0.048 1.00 96.19 105 GLU A O 1
ATOM 756 N N . SER A 1 106 ? -11.098 12.264 0.934 1.00 95.44 106 SER A N 1
ATOM 757 C CA . SER A 1 106 ? -11.660 11.714 -0.293 1.00 95.44 106 SER A CA 1
ATOM 758 C C . SER A 1 106 ? -12.865 12.529 -0.766 1.00 95.44 106 SER A C 1
ATOM 760 O O . SER A 1 106 ? -13.839 12.732 -0.037 1.00 95.44 106 SER A O 1
ATOM 762 N N . GLN A 1 107 ? -12.827 12.948 -2.030 1.00 94.25 107 GLN A N 1
ATOM 763 C CA . GLN A 1 107 ? -13.880 13.748 -2.668 1.00 94.25 107 GLN A CA 1
ATOM 764 C C . GLN A 1 107 ? -14.905 12.891 -3.437 1.00 94.25 107 GLN A C 1
ATOM 766 O O . GLN A 1 107 ? -15.972 13.371 -3.848 1.00 94.25 107 GLN A O 1
ATOM 771 N N . SER A 1 108 ? -14.612 11.605 -3.636 1.00 88.81 108 SER A N 1
ATOM 772 C CA . SER A 1 108 ? -15.389 10.689 -4.470 1.00 88.81 108 SER A CA 1
ATOM 773 C C . SER A 1 108 ? -15.737 9.401 -3.725 1.00 88.81 108 SER A C 1
ATOM 775 O O . SER A 1 108 ? -15.186 9.090 -2.676 1.00 88.81 108 SER A O 1
ATOM 777 N N . ASN A 1 109 ? -16.705 8.658 -4.261 1.00 92.75 109 ASN A N 1
ATOM 778 C CA . ASN A 1 109 ? -16.976 7.290 -3.836 1.00 92.75 109 ASN A CA 1
ATOM 779 C C . ASN A 1 109 ? -16.382 6.364 -4.904 1.00 92.75 109 ASN A C 1
ATOM 781 O O . ASN A 1 109 ? -16.915 6.359 -6.018 1.00 92.75 109 ASN A O 1
ATOM 785 N N . PRO A 1 110 ? -15.285 5.643 -4.624 1.00 94.00 110 PRO A N 1
ATOM 786 C CA . PRO A 1 110 ? -14.692 4.743 -5.604 1.00 94.00 110 PRO A CA 1
ATOM 787 C C . PRO A 1 110 ? -15.636 3.572 -5.912 1.00 94.00 110 PRO A C 1
ATOM 789 O O . PRO A 1 110 ? -16.318 3.056 -5.025 1.00 94.00 110 PRO A O 1
ATOM 792 N N . ASP A 1 111 ? -15.664 3.128 -7.171 1.00 94.50 111 ASP A N 1
ATOM 793 C CA . ASP A 1 111 ? -16.360 1.893 -7.545 1.00 94.50 111 ASP A CA 1
ATOM 794 C C . ASP A 1 111 ? -15.485 0.681 -7.204 1.00 94.50 111 ASP A C 1
ATOM 796 O O . ASP A 1 111 ? -14.483 0.402 -7.863 1.00 94.50 111 ASP A O 1
ATOM 800 N N . VAL A 1 112 ? -15.886 -0.049 -6.165 1.00 95.44 112 VAL A N 1
ATOM 801 C CA . VAL A 1 112 ? -15.190 -1.249 -5.680 1.00 95.44 112 VAL A CA 1
ATOM 802 C C . VAL A 1 112 ? -15.840 -2.554 -6.150 1.00 95.44 112 VAL A C 1
ATOM 804 O O . VAL A 1 112 ? -15.337 -3.633 -5.854 1.00 95.44 112 VAL A O 1
ATOM 807 N N . SER A 1 113 ? -16.943 -2.493 -6.905 1.00 93.94 113 SER A N 1
ATOM 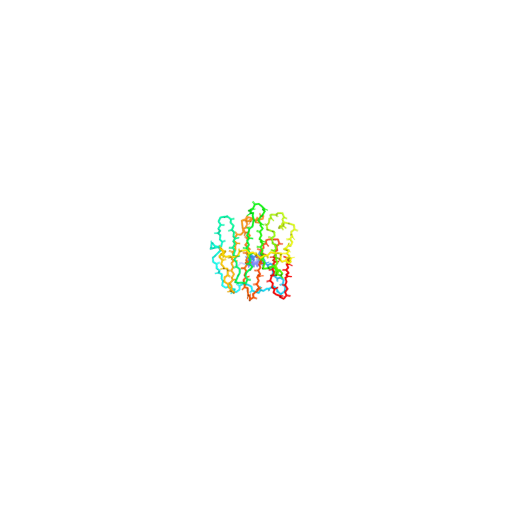808 C CA . SER A 1 113 ? -17.800 -3.657 -7.196 1.00 93.94 113 SER A CA 1
ATOM 809 C C . SER A 1 113 ? -17.112 -4.787 -7.972 1.00 93.94 113 SER A C 1
ATOM 811 O O . SER A 1 113 ? -17.525 -5.942 -7.887 1.00 93.94 113 SER A O 1
ATOM 813 N N . ARG A 1 114 ? -16.060 -4.467 -8.735 1.00 92.94 114 ARG A N 1
ATOM 814 C CA . ARG A 1 114 ? -15.286 -5.419 -9.555 1.00 92.94 114 ARG A CA 1
ATOM 815 C C . ARG A 1 114 ? -13.823 -5.520 -9.133 1.00 92.94 114 ARG A C 1
ATOM 817 O O . ARG A 1 114 ? -12.995 -6.011 -9.901 1.00 92.94 114 ARG A O 1
ATOM 824 N N . VAL A 1 115 ? -13.496 -5.014 -7.950 1.00 96.19 115 VAL A N 1
ATOM 825 C CA . VAL A 1 115 ? -12.129 -4.989 -7.439 1.00 96.19 115 VAL A CA 1
ATOM 826 C C . VAL A 1 115 ? -11.969 -6.128 -6.430 1.00 96.19 115 VAL A C 1
ATOM 828 O O . VAL A 1 115 ? -12.802 -6.251 -5.532 1.00 96.19 115 VAL A O 1
ATOM 831 N N . PRO A 1 116 ? -10.938 -6.984 -6.557 1.00 97.25 116 PRO A N 1
ATOM 832 C CA . PRO A 1 116 ? -10.708 -8.042 -5.582 1.00 97.25 116 PRO A CA 1
ATOM 833 C C . PRO A 1 116 ? -10.494 -7.451 -4.185 1.00 97.25 116 PRO A C 1
ATOM 835 O O . PRO A 1 116 ? -9.799 -6.447 -4.025 1.00 97.25 116 PRO A O 1
ATOM 838 N N . VAL A 1 117 ? -11.093 -8.071 -3.172 1.00 97.94 117 VAL A N 1
ATOM 839 C CA . VAL A 1 117 ? -11.047 -7.567 -1.796 1.00 97.94 117 VAL A CA 1
ATOM 840 C C . VAL A 1 117 ? -9.820 -8.120 -1.076 1.00 97.94 117 VAL A C 1
ATOM 842 O O . VAL A 1 117 ? -9.642 -9.335 -1.032 1.00 97.94 117 VAL A O 1
ATOM 845 N N . LEU A 1 118 ? -9.014 -7.243 -0.471 1.00 98.31 118 LEU A N 1
ATOM 846 C CA . LEU A 1 118 ? -8.038 -7.618 0.551 1.00 98.31 118 LEU A CA 1
ATOM 847 C C . LEU A 1 118 ? -8.805 -7.914 1.848 1.00 98.31 118 LEU A C 1
ATOM 849 O O . LEU A 1 118 ? -9.412 -6.990 2.393 1.00 98.31 118 LEU A O 1
ATOM 853 N N . PRO A 1 119 ? -8.832 -9.162 2.353 1.00 98.12 119 PRO A N 1
ATOM 854 C CA . PRO A 1 119 ? -9.638 -9.495 3.526 1.00 98.12 119 PRO A CA 1
ATOM 855 C C . PRO A 1 119 ? -9.212 -8.694 4.759 1.00 98.12 119 PRO A C 1
ATOM 857 O O . PRO A 1 119 ? -8.065 -8.269 4.852 1.00 98.12 119 PRO A O 1
ATOM 860 N N . ALA A 1 120 ? -10.112 -8.514 5.728 1.00 97.50 120 ALA A N 1
ATOM 861 C CA . ALA A 1 120 ? -9.771 -7.895 7.011 1.00 97.50 120 ALA A CA 1
ATOM 862 C C . ALA A 1 120 ? -8.654 -8.676 7.727 1.00 97.50 120 ALA A C 1
ATOM 864 O O . ALA A 1 120 ? -8.611 -9.905 7.644 1.00 97.50 120 ALA A O 1
ATOM 865 N N . ASN A 1 1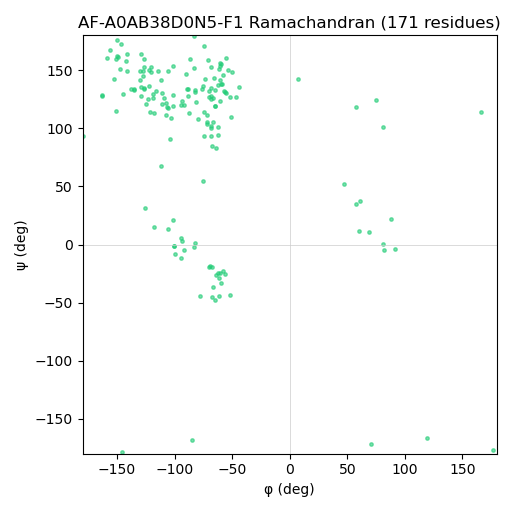21 ? -7.786 -7.978 8.461 1.00 98.00 121 ASN A N 1
ATOM 866 C CA . ASN A 1 121 ? -6.638 -8.543 9.174 1.00 98.00 121 ASN A CA 1
ATOM 867 C C . ASN A 1 121 ? -5.668 -9.306 8.260 1.00 98.00 121 ASN A C 1
ATOM 869 O O . ASN A 1 121 ? -5.109 -10.317 8.671 1.00 98.00 121 ASN A O 1
ATOM 873 N N . HIS A 1 122 ? -5.489 -8.858 7.017 1.00 98.50 122 HIS A N 1
ATOM 874 C CA . HIS A 1 122 ? -4.515 -9.435 6.090 1.00 98.50 122 HIS A CA 1
ATOM 875 C C . HIS A 1 122 ? -3.590 -8.356 5.536 1.00 98.50 122 HIS A C 1
ATOM 877 O O . HIS A 1 122 ? -3.911 -7.166 5.533 1.00 98.50 122 HIS A O 1
ATOM 883 N N . GLN A 1 123 ? -2.439 -8.797 5.037 1.00 98.31 123 GLN A N 1
ATOM 884 C CA . GLN A 1 123 ? -1.508 -7.960 4.291 1.00 98.31 123 GLN A CA 1
ATOM 885 C C . GLN A 1 123 ? -1.270 -8.511 2.888 1.00 98.31 123 GLN A C 1
ATOM 887 O O . GLN A 1 123 ? -1.316 -9.718 2.654 1.00 98.31 123 GLN A O 1
ATOM 892 N N . VAL A 1 124 ? -0.940 -7.625 1.958 1.00 97.88 124 VAL A N 1
ATOM 893 C CA . VAL A 1 124 ? -0.460 -7.948 0.618 1.00 97.88 124 VAL A CA 1
ATOM 894 C C . VAL A 1 124 ? 0.908 -7.310 0.409 1.00 97.88 124 VAL A C 1
ATOM 896 O O . VAL A 1 124 ? 1.120 -6.149 0.757 1.00 97.88 124 VAL A O 1
ATOM 899 N N . ARG A 1 125 ? 1.838 -8.075 -0.173 1.00 96.56 125 ARG A N 1
ATOM 900 C CA . ARG A 1 125 ? 3.173 -7.600 -0.562 1.00 96.56 125 ARG A CA 1
ATOM 901 C C . ARG A 1 125 ? 3.261 -7.486 -2.076 1.00 96.56 125 ARG A C 1
ATOM 903 O O . ARG A 1 125 ? 3.230 -8.490 -2.790 1.00 96.56 125 ARG A O 1
ATOM 910 N N . ILE A 1 126 ? 3.348 -6.259 -2.560 1.00 94.56 126 ILE A N 1
ATOM 911 C CA . ILE A 1 126 ? 3.393 -5.905 -3.972 1.00 94.56 126 ILE A CA 1
ATOM 912 C C . ILE A 1 126 ? 4.844 -5.607 -4.337 1.00 94.56 126 ILE A C 1
ATOM 914 O O . ILE A 1 126 ? 5.453 -4.679 -3.808 1.00 94.56 126 ILE A O 1
ATOM 918 N N . ALA A 1 127 ? 5.383 -6.387 -5.270 1.00 91.44 127 ALA A N 1
ATOM 919 C CA . ALA A 1 127 ? 6.664 -6.096 -5.895 1.00 91.44 127 ALA A CA 1
ATOM 920 C C . ALA A 1 127 ? 6.459 -4.935 -6.879 1.00 91.44 127 ALA A C 1
ATOM 922 O O . ALA A 1 127 ? 6.025 -5.140 -8.020 1.00 91.44 127 ALA A O 1
ATOM 923 N N . ALA A 1 128 ? 6.689 -3.706 -6.412 1.00 88.81 128 ALA A N 1
ATOM 924 C CA . ALA A 1 128 ? 6.532 -2.518 -7.234 1.00 88.81 128 ALA A CA 1
ATOM 925 C C . ALA A 1 128 ? 7.524 -2.605 -8.405 1.00 88.81 128 ALA A C 1
ATOM 927 O O . ALA A 1 128 ? 8.667 -3.016 -8.207 1.00 88.81 128 ALA A O 1
ATOM 928 N N . PRO A 1 129 ? 7.139 -2.259 -9.642 1.00 88.00 129 PRO A N 1
ATOM 929 C CA . PRO A 1 129 ? 8.033 -2.272 -10.792 1.00 88.00 129 PRO A CA 1
ATOM 930 C C . PRO A 1 129 ? 8.984 -1.067 -10.735 1.00 88.00 129 PRO A C 1
ATOM 932 O O . PRO A 1 129 ? 9.026 -0.275 -11.666 1.00 88.00 129 PRO A O 1
ATOM 935 N N . VAL A 1 130 ? 9.711 -0.903 -9.632 1.00 85.75 130 VAL A N 1
ATOM 936 C CA . VAL A 1 130 ? 10.695 0.147 -9.370 1.00 85.75 130 VAL A CA 1
ATOM 937 C C . VAL A 1 130 ? 11.907 -0.531 -8.749 1.00 85.75 130 VAL A C 1
ATOM 939 O O . VAL A 1 130 ? 11.758 -1.378 -7.867 1.00 85.75 130 VAL A O 1
ATOM 942 N N . HIS A 1 131 ? 13.092 -0.179 -9.234 1.00 84.62 131 HIS A N 1
ATOM 943 C CA . HIS A 1 131 ? 14.352 -0.699 -8.715 1.00 84.62 131 HIS A CA 1
ATOM 944 C C . HIS A 1 131 ? 15.105 0.434 -8.030 1.00 84.62 131 HIS A C 1
ATOM 946 O O . HIS A 1 131 ? 15.059 1.578 -8.486 1.00 84.62 131 HIS A O 1
ATOM 952 N N . ASN A 1 132 ? 15.757 0.108 -6.925 1.00 75.69 132 ASN A N 1
ATOM 953 C CA . ASN A 1 132 ? 16.686 0.990 -6.240 1.00 75.69 132 ASN A CA 1
ATOM 954 C C . ASN A 1 132 ? 18.004 1.081 -7.031 1.00 75.69 132 ASN A C 1
ATOM 956 O O . ASN A 1 132 ? 18.245 0.284 -7.942 1.00 75.69 132 ASN A O 1
ATOM 960 N N . ASP A 1 133 ? 18.886 2.001 -6.639 1.00 76.94 133 ASP A N 1
ATOM 961 C CA . ASP A 1 133 ? 20.205 2.172 -7.268 1.00 76.94 133 ASP A CA 1
ATOM 962 C C . ASP A 1 133 ? 21.100 0.920 -7.162 1.00 76.94 133 ASP A C 1
ATOM 964 O O . ASP A 1 133 ? 21.964 0.702 -8.009 1.00 76.94 133 ASP A O 1
ATOM 968 N N . ASP A 1 134 ? 20.869 0.059 -6.165 1.00 80.19 134 ASP A N 1
ATOM 969 C CA . ASP A 1 134 ? 21.546 -1.238 -6.006 1.00 80.19 134 ASP A CA 1
ATOM 970 C C . ASP A 1 134 ? 20.929 -2.372 -6.855 1.00 80.19 134 ASP A C 1
ATOM 972 O O . ASP A 1 134 ? 21.386 -3.515 -6.805 1.00 80.19 134 ASP A O 1
ATOM 976 N N . GLY A 1 135 ? 19.891 -2.072 -7.643 1.00 80.75 135 GLY A N 1
ATOM 977 C CA . GLY A 1 135 ? 19.164 -3.031 -8.470 1.00 80.75 135 GLY A CA 1
ATOM 978 C C . GLY A 1 135 ? 18.112 -3.858 -7.723 1.00 80.75 135 GLY A C 1
ATOM 979 O O . GLY A 1 135 ? 17.448 -4.682 -8.353 1.00 80.75 135 GLY A O 1
ATOM 980 N N . VAL A 1 136 ? 17.914 -3.655 -6.416 1.00 84.00 136 VAL A N 1
ATOM 981 C CA . VAL A 1 136 ? 16.880 -4.348 -5.635 1.00 84.00 136 VAL A CA 1
ATOM 982 C C . VAL A 1 136 ? 15.506 -3.758 -5.940 1.00 84.00 136 VAL A C 1
ATOM 984 O O . VAL A 1 136 ? 15.322 -2.544 -6.013 1.00 84.00 136 VAL A O 1
ATOM 987 N N . GLN A 1 137 ? 14.515 -4.631 -6.116 1.00 86.75 137 GLN A N 1
ATOM 988 C CA . GLN A 1 137 ? 13.139 -4.224 -6.369 1.00 86.75 137 GLN A CA 1
ATOM 989 C C . GLN A 1 137 ? 12.457 -3.725 -5.088 1.00 86.75 137 GLN A C 1
ATOM 991 O O . GLN A 1 137 ? 12.499 -4.381 -4.046 1.00 86.75 137 GLN A O 1
ATOM 996 N N . THR A 1 138 ? 11.770 -2.588 -5.177 1.00 88.12 138 THR A N 1
ATOM 997 C CA . THR A 1 138 ? 10.996 -2.027 -4.067 1.00 88.12 138 THR A CA 1
ATOM 998 C C . THR A 1 138 ? 9.774 -2.891 -3.754 1.00 88.12 138 THR A C 1
ATOM 1000 O O . THR A 1 138 ? 9.024 -3.288 -4.650 1.00 88.12 138 THR A O 1
ATOM 1003 N N . THR A 1 139 ? 9.535 -3.149 -2.466 1.00 91.94 139 THR A N 1
ATOM 1004 C CA . THR A 1 139 ? 8.349 -3.878 -2.001 1.00 91.94 139 THR A CA 1
ATOM 1005 C C . THR A 1 139 ? 7.414 -2.940 -1.248 1.00 91.94 139 THR A C 1
ATOM 1007 O O . THR A 1 139 ? 7.782 -2.366 -0.229 1.00 91.94 139 THR A O 1
ATOM 1010 N N . LEU A 1 140 ? 6.181 -2.827 -1.738 1.00 94.75 140 LEU A N 1
ATOM 1011 C CA . LEU A 1 140 ? 5.081 -2.151 -1.062 1.00 94.75 140 LEU A CA 1
ATOM 1012 C C . LEU A 1 140 ? 4.278 -3.176 -0.266 1.00 94.75 140 LEU A C 1
ATOM 1014 O O . LEU A 1 140 ? 3.762 -4.140 -0.830 1.00 94.75 140 LEU A O 1
ATOM 1018 N N . THR A 1 141 ? 4.132 -2.956 1.034 1.00 97.00 141 THR A N 1
ATOM 1019 C CA . THR A 1 141 ? 3.263 -3.763 1.892 1.00 97.00 141 THR A CA 1
ATOM 1020 C C . THR A 1 141 ? 2.041 -2.946 2.271 1.00 97.00 141 THR A C 1
ATOM 1022 O O . THR A 1 141 ? 2.176 -1.890 2.876 1.00 97.00 141 THR A O 1
ATOM 1025 N N . CYS A 1 142 ? 0.850 -3.436 1.945 1.00 98.06 142 CYS A N 1
ATOM 1026 C CA . CYS A 1 142 ? -0.411 -2.829 2.363 1.00 98.06 142 CYS A CA 1
ATOM 1027 C C . CYS A 1 142 ? -1.235 -3.816 3.180 1.00 98.06 142 CYS A C 1
ATOM 1029 O O . CYS A 1 142 ? -1.182 -5.020 2.935 1.00 98.06 142 CYS A O 1
ATOM 1031 N N . ALA A 1 143 ? -2.014 -3.314 4.131 1.00 98.38 143 ALA A N 1
ATOM 1032 C CA . ALA A 1 143 ? -2.776 -4.145 5.044 1.00 98.38 143 ALA A CA 1
ATOM 1033 C C . ALA A 1 143 ? -4.073 -3.491 5.523 1.00 98.38 143 ALA A C 1
ATOM 1035 O O . ALA A 1 143 ? -4.233 -2.269 5.496 1.00 98.38 143 ALA A O 1
ATOM 1036 N N . THR A 1 144 ? -4.953 -4.343 6.042 1.00 98.25 144 THR A N 1
ATOM 1037 C CA . THR A 1 144 ? -6.196 -4.014 6.755 1.00 98.25 144 THR A CA 1
ATOM 1038 C C . THR A 1 144 ? -6.069 -4.416 8.237 1.00 98.25 144 THR A C 1
ATOM 1040 O O . THR A 1 144 ? -6.710 -5.369 8.680 1.00 98.25 144 THR A O 1
ATOM 1043 N N . PRO A 1 145 ? -5.198 -3.760 9.032 1.00 97.19 145 PRO A N 1
ATOM 1044 C CA . PRO A 1 145 ? -4.828 -4.227 10.378 1.00 97.19 145 PRO A CA 1
ATOM 1045 C C . PRO A 1 145 ? -5.957 -4.168 11.415 1.00 97.19 145 PRO A C 1
ATOM 1047 O O . PRO A 1 145 ? -5.862 -4.802 12.461 1.00 97.19 145 PRO A O 1
ATOM 1050 N N . ALA A 1 146 ? -6.991 -3.370 11.158 1.00 96.38 146 ALA A N 1
ATOM 1051 C CA . ALA A 1 146 ? -8.164 -3.218 12.007 1.00 96.38 146 ALA A CA 1
ATOM 1052 C C . ALA A 1 146 ? -9.353 -2.736 11.161 1.00 96.38 146 ALA A C 1
ATOM 1054 O O . ALA A 1 146 ? -9.180 -2.300 10.021 1.00 96.38 146 ALA A O 1
ATOM 1055 N N . ALA A 1 147 ? -10.561 -2.794 11.726 1.00 94.00 147 ALA A N 1
ATOM 1056 C CA . ALA A 1 147 ? -11.771 -2.326 11.054 1.00 94.00 147 ALA A CA 1
ATOM 1057 C C . ALA A 1 147 ? -11.634 -0.860 10.620 1.00 94.00 147 ALA A C 1
ATOM 1059 O O . ALA A 1 147 ? -11.271 -0.009 11.429 1.00 94.00 147 ALA A O 1
ATOM 1060 N N . LYS A 1 148 ? -11.967 -0.571 9.355 1.00 94.44 148 LYS A N 1
ATOM 1061 C CA . LYS A 1 148 ? -11.847 0.767 8.732 1.00 94.44 148 LYS A CA 1
ATOM 1062 C C . LYS A 1 148 ? -10.424 1.341 8.696 1.00 94.44 148 LYS A C 1
ATOM 1064 O O . LYS A 1 148 ? -10.269 2.513 8.357 1.00 94.44 148 LYS A O 1
ATOM 1069 N N . THR A 1 149 ? -9.403 0.539 8.985 1.00 97.44 149 THR A N 1
ATOM 1070 C CA . THR A 1 149 ? -8.007 0.976 8.950 1.00 97.44 149 THR A CA 1
ATOM 1071 C C . THR A 1 149 ? -7.295 0.346 7.768 1.00 97.44 149 THR A C 1
ATOM 1073 O O . THR A 1 149 ? -7.270 -0.872 7.619 1.00 97.44 149 THR A O 1
ATOM 1076 N N . THR A 1 150 ? -6.682 1.185 6.939 1.00 98.19 150 THR A N 1
ATOM 1077 C CA . THR A 1 150 ? -5.783 0.776 5.855 1.00 98.19 150 THR A CA 1
ATOM 1078 C C . THR A 1 150 ? -4.414 1.366 6.125 1.00 98.19 150 THR A C 1
ATOM 1080 O O . THR A 1 150 ? -4.304 2.565 6.366 1.00 98.19 150 THR A O 1
ATOM 1083 N N . ALA A 1 151 ? -3.371 0.548 6.079 1.00 97.88 151 ALA A N 1
ATOM 1084 C CA . ALA A 1 151 ? -2.001 1.011 6.249 1.00 97.88 151 ALA A CA 1
ATOM 1085 C C . ALA A 1 151 ? -1.139 0.485 5.109 1.00 97.88 151 ALA A C 1
ATOM 1087 O O . ALA A 1 151 ? -1.236 -0.691 4.757 1.00 97.88 151 ALA A O 1
ATOM 1088 N N . CYS A 1 152 ? -0.301 1.345 4.542 1.00 97.56 152 CYS A N 1
ATOM 1089 C CA . CYS A 1 152 ? 0.666 0.963 3.523 1.00 97.56 152 CYS A CA 1
ATOM 1090 C C . CYS A 1 152 ? 2.048 1.484 3.896 1.00 97.56 152 CYS A C 1
ATOM 1092 O O . CYS A 1 152 ? 2.183 2.593 4.413 1.00 97.56 152 CYS A O 1
ATOM 1094 N N . LEU A 1 153 ? 3.051 0.665 3.615 1.00 94.62 153 LEU A N 1
ATOM 1095 C CA . LEU A 1 153 ? 4.442 0.871 3.969 1.00 94.62 153 LEU A CA 1
ATOM 1096 C C . LEU A 1 153 ? 5.327 0.473 2.792 1.00 94.62 153 LEU A C 1
ATOM 1098 O O . LEU A 1 153 ? 5.164 -0.610 2.224 1.00 94.62 153 LEU A O 1
ATOM 1102 N N . VAL A 1 154 ? 6.293 1.317 2.478 1.00 91.50 154 VAL A N 1
ATOM 1103 C CA . VAL A 1 154 ? 7.471 0.957 1.699 1.00 91.50 154 VAL A CA 1
ATOM 1104 C C . VAL A 1 154 ? 8.676 1.124 2.599 1.00 91.50 154 VAL A C 1
ATOM 1106 O O . VAL A 1 154 ? 8.812 2.134 3.281 1.00 91.50 154 VAL A O 1
ATOM 1109 N N . ASP A 1 155 ? 9.520 0.107 2.592 1.00 85.31 155 ASP A N 1
ATOM 1110 C CA . ASP A 1 155 ? 10.813 0.103 3.254 1.00 85.31 155 ASP A CA 1
ATOM 1111 C C . ASP A 1 155 ? 11.858 -0.164 2.172 1.00 85.31 155 ASP A C 1
ATOM 1113 O O . ASP A 1 155 ? 11.823 -1.198 1.493 1.00 85.31 155 ASP A O 1
ATOM 1117 N N . ASP A 1 156 ? 12.701 0.832 1.919 1.00 81.25 156 ASP A N 1
ATOM 1118 C CA . ASP A 1 156 ? 13.703 0.796 0.866 1.00 81.25 156 ASP A CA 1
ATOM 1119 C C . ASP A 1 156 ? 14.990 1.540 1.270 1.00 81.25 156 ASP A C 1
ATOM 1121 O O . ASP A 1 156 ? 15.119 2.025 2.392 1.00 81.25 156 ASP A O 1
ATOM 1125 N N . LEU A 1 157 ? 15.980 1.610 0.370 1.00 81.06 157 LEU A N 1
ATOM 1126 C CA . LEU A 1 157 ? 17.282 2.233 0.661 1.00 81.06 157 LEU A CA 1
ATOM 1127 C C . LEU A 1 157 ? 17.202 3.705 1.096 1.00 81.06 157 LEU A C 1
ATOM 1129 O O . LEU A 1 157 ? 18.132 4.197 1.732 1.00 81.06 157 LEU A O 1
ATOM 1133 N N . HIS A 1 158 ? 16.130 4.408 0.740 1.00 79.56 158 HIS A N 1
ATOM 1134 C CA . HIS A 1 158 ? 15.912 5.818 1.061 1.00 79.56 158 HIS A CA 1
ATOM 1135 C C . HIS A 1 158 ? 15.147 6.005 2.376 1.00 79.56 158 HIS A C 1
ATOM 1137 O O . HIS A 1 158 ? 15.011 7.133 2.849 1.00 79.56 158 HIS A O 1
ATOM 1143 N N . GLY A 1 159 ? 14.707 4.907 2.994 1.00 82.38 159 GLY A N 1
ATOM 1144 C CA . GLY A 1 159 ? 14.016 4.889 4.270 1.00 82.38 159 GLY A CA 1
ATOM 1145 C C . GLY A 1 159 ? 12.617 4.298 4.179 1.00 82.38 159 GLY A C 1
ATOM 1146 O O . GLY A 1 159 ? 12.226 3.651 3.204 1.00 82.38 159 GLY A O 1
ATOM 1147 N N . THR A 1 160 ? 11.874 4.529 5.255 1.00 87.50 160 THR A N 1
ATOM 1148 C CA . THR A 1 160 ? 10.549 3.960 5.457 1.00 87.50 160 THR A CA 1
ATOM 1149 C C . THR A 1 160 ? 9.503 5.040 5.247 1.00 87.50 160 THR A C 1
ATOM 1151 O O . THR A 1 160 ? 9.458 6.011 6.002 1.00 87.50 160 THR A O 1
ATOM 1154 N N . HIS A 1 161 ? 8.646 4.841 4.251 1.00 89.81 161 HIS A N 1
ATOM 1155 C CA . HIS A 1 161 ? 7.570 5.7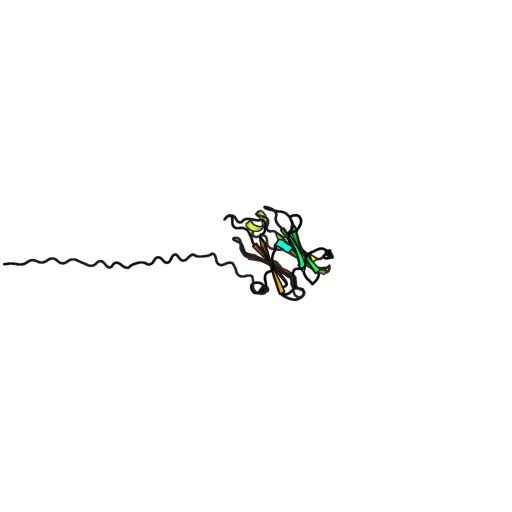53 3.876 1.00 89.81 161 HIS A CA 1
ATOM 1156 C C . HIS A 1 161 ? 6.231 5.046 3.946 1.00 89.81 161 HIS A C 1
ATOM 1158 O O . HIS A 1 161 ? 6.129 3.840 3.703 1.00 89.81 161 HIS A O 1
ATOM 1164 N N . GLY A 1 162 ? 5.172 5.786 4.236 1.00 94.38 162 GLY A N 1
ATOM 1165 C CA . GLY A 1 162 ? 3.874 5.153 4.330 1.00 94.38 162 GLY A CA 1
ATOM 1166 C C . GLY A 1 162 ? 2.756 6.075 4.740 1.00 94.38 162 GLY A C 1
ATOM 1167 O O . GLY A 1 162 ? 2.908 7.279 4.921 1.00 94.38 162 GLY A O 1
ATOM 1168 N N . PHE A 1 163 ? 1.588 5.471 4.882 1.00 97.12 163 PHE A N 1
ATOM 1169 C CA . PHE A 1 163 ? 0.400 6.164 5.337 1.00 97.12 163 PHE A CA 1
ATOM 1170 C C . PHE A 1 163 ? -0.519 5.232 6.105 1.00 97.12 163 PHE A C 1
ATOM 1172 O O . PHE A 1 163 ? -0.473 4.005 5.973 1.00 97.12 163 PHE A O 1
ATOM 1179 N N . VAL A 1 164 ? -1.402 5.856 6.872 1.00 97.75 164 VAL A N 1
ATOM 1180 C CA . VAL A 1 164 ? -2.523 5.219 7.546 1.00 97.75 164 VAL A CA 1
ATOM 1181 C C . VAL A 1 164 ? -3.778 6.011 7.207 1.00 97.75 164 VAL A C 1
ATOM 1183 O O . VAL A 1 164 ? -3.819 7.229 7.382 1.00 97.75 164 VAL A O 1
ATOM 1186 N N . LEU A 1 165 ? -4.803 5.307 6.738 1.00 97.75 165 LEU A N 1
ATOM 1187 C CA . LEU A 1 165 ? -6.170 5.798 6.628 1.00 97.75 165 LEU A CA 1
ATOM 1188 C C . LEU A 1 165 ? -6.990 5.123 7.725 1.00 97.75 165 LEU A C 1
ATOM 1190 O O . LEU A 1 165 ? -7.069 3.896 7.744 1.00 97.75 165 LEU A O 1
ATOM 1194 N N . SER A 1 166 ? -7.559 5.898 8.645 1.00 95.75 166 SER A N 1
ATOM 1195 C CA . SER A 1 166 ? -8.351 5.378 9.766 1.00 95.75 166 SER A CA 1
ATOM 1196 C C . SER A 1 166 ? -9.422 6.383 10.200 1.00 95.75 166 SER A C 1
ATOM 1198 O O . SER A 1 166 ? -9.283 7.577 9.915 1.00 95.75 166 SER A O 1
ATOM 1200 N N . PRO A 1 167 ? -10.486 5.946 10.898 1.00 91.44 167 PRO A N 1
ATOM 1201 C CA . PRO A 1 167 ? -11.484 6.857 11.453 1.00 91.44 167 PRO A CA 1
ATOM 1202 C C . PRO A 1 167 ? -10.901 7.866 12.446 1.00 91.44 167 PRO A C 1
ATOM 1204 O O . PRO A 1 167 ? -11.393 8.987 12.540 1.00 91.44 167 PRO A O 1
ATOM 1207 N N . GLU A 1 168 ? -9.877 7.469 13.201 1.00 90.81 168 GLU A N 1
ATOM 1208 C CA . GLU A 1 168 ? -9.284 8.293 14.249 1.00 90.81 168 GLU A CA 1
ATOM 1209 C C . GLU A 1 168 ? -8.369 9.364 13.660 1.00 90.81 168 GLU A C 1
ATOM 1211 O O . GLU A 1 168 ? -8.392 10.518 14.095 1.00 90.81 168 GLU A O 1
ATOM 1216 N N . ARG A 1 169 ? -7.529 8.980 12.690 1.00 92.69 169 ARG A N 1
ATOM 1217 C CA . ARG A 1 169 ? -6.562 9.885 12.069 1.00 92.69 169 ARG A CA 1
ATOM 1218 C C . ARG A 1 169 ? -6.025 9.339 10.750 1.00 92.69 169 ARG A C 1
ATOM 1220 O O . ARG A 1 169 ? -5.443 8.256 10.706 1.00 92.69 169 ARG A O 1
ATOM 1227 N N . ASN A 1 170 ? -6.084 10.167 9.711 1.00 95.62 170 ASN A N 1
ATOM 1228 C CA . ASN A 1 170 ? -5.309 9.958 8.490 1.00 95.62 170 ASN A CA 1
ATOM 1229 C C . ASN A 1 170 ? -3.951 10.646 8.626 1.00 95.62 170 ASN A C 1
ATOM 1231 O O . ASN A 1 170 ? -3.882 11.795 9.072 1.00 95.62 170 ASN A O 1
ATOM 1235 N N . TRP A 1 171 ? -2.871 9.964 8.265 1.00 95.75 171 TRP A N 1
ATOM 1236 C CA . TRP A 1 171 ? -1.529 10.543 8.302 1.00 95.75 171 TRP A CA 1
ATOM 1237 C C . TRP A 1 171 ? -0.561 9.787 7.390 1.00 95.75 171 TRP A C 1
ATOM 1239 O O . TRP A 1 171 ? -0.820 8.650 7.002 1.00 95.75 171 TRP A O 1
ATOM 1249 N N . ALA A 1 172 ? 0.541 10.447 7.046 1.00 95.19 172 ALA A N 1
ATOM 1250 C CA . ALA A 1 172 ? 1.598 9.937 6.186 1.00 95.19 172 ALA A CA 1
ATOM 1251 C C . ALA A 1 172 ? 2.975 10.380 6.693 1.00 95.19 172 ALA A C 1
ATOM 1253 O O . ALA A 1 172 ? 3.060 11.287 7.530 1.00 95.19 172 ALA A O 1
ATOM 1254 N N . PHE A 1 173 ? 4.016 9.714 6.201 1.00 90.69 173 PHE A N 1
ATOM 1255 C CA . PHE A 1 173 ? 5.422 9.949 6.514 1.00 90.69 173 PHE A CA 1
ATOM 1256 C C . PHE A 1 173 ? 6.319 9.504 5.350 1.00 90.69 173 PHE A C 1
ATOM 1258 O O . PHE A 1 173 ? 5.888 8.630 4.558 1.00 90.69 173 PHE A O 1
#

pLDDT: mean 84.45, std 18.85, range [34.22, 98.5]

Radius of gyration: 25.34 Å; Cα contacts (8 Å, |Δi|>4): 367; chains: 1; bounding box: 102×45×44 Å

Secondary structure (DSSP, 8-state):
---------------------------PPPPTT----TTSPEEPGGGGEETTEEEEE-TTS-EEEEE--TTS-EEEEE-STTSEEEEEE-SHHHHHTTPPPEEEE--S----TTSPB--TT-EEEEEEEEE-TTSPEEEEEEEEEETTEEEEEEEETTEEEEEEE-SS--EE-

Solvent-accessible surface area (backbone atoms only — not comparable to full-atom values): 10070 Å² total; per-residue (Å²): 138,83,89,83,92,86,89,84,83,88,81,87,82,81,82,78,81,80,77,81,76,78,79,66,83,75,76,62,74,75,63,92,86,60,78,84,52,84,86,37,56,75,48,73,43,71,77,29,51,54,96,90,27,45,37,34,14,40,90,77,43,32,37,32,38,45,43,71,44,66,64,52,25,31,41,37,36,34,17,37,58,77,36,40,22,37,40,39,52,56,12,54,66,36,44,78,68,64,51,60,28,45,63,48,72,17,87,45,69,60,87,47,92,86,43,48,67,50,55,79,52,26,23,35,60,39,77,44,70,34,63,47,99,88,65,50,67,37,46,38,38,37,31,21,73,46,91,68,28,41,38,38,40,34,65,51,99,85,42,57,37,29,38,36,33,36,92,90,55,64,45,51,60

Organism: NCBI:txid1185650

Foldseek 3Di:
DDDDDDDDDDDDDDDDPPPPPPPDPPADDPDPPAFPLPPFAEDEQVVQDDPNKGWAAEPQQWIWIWDDAEQFIKIKIAHAAQFKIKIDTNHPVCLVVVPAIDMDGHHHRDPRPPGHYDYARYKYWDQGNDADPVRHTWIKIWHNNDVQKIKIWTTDPSHIWIWITHPVDTDID

=== Feature glossary ===
Reading guide. The protein is described through the following features:

Foldseek 3Di. A 3Di character summarizes, for each residue, the relative orientation of the Cα frame of its nearest spatial neighbor. Because it encodes fold topology rather than chemistry, 3Di alignments detect remote structural similarity that sequence alignment misses.

Contact-map, Ramachandran, and PAE plots. Plot images: a contact map (which residues are close in 3D, as an N×N binary image), a Ramachandran scatter (backbone torsion angles, revealing secondary-structure composition at a glance), and — for AlphaFold structures — a PAE heatmap (pairwise prediction confidence).

Radius of gyration, Cα contacts, bounding box. Radius of gyration (Rg) is the root-mean-square distance of Cα atoms from their centroid — a single number for overall size and compactness. A globular domain of N residues has Rg ≈ 2.2·N^0.38 Å; an extended or disordered chain has a much larger Rg. The Cα contact count is the number of residue pairs whose Cα atoms are within 8 Å and are more than four positions apart in sequence — a standard proxy for tertiary packing density. The bounding box is the smallest axis-aligned box enclosing all Cα atoms.

Secondary structure (8-state, DSSP). Eight-state secondary structure (DSSP): H is the canonical α-helix, G the tighter 3₁₀-helix, I the wider π-helix; E/B are β-structure, T and S are turns and bends, and '-' is everything else. DSSP derives these from the pattern of main-chain N–H···O=C hydrogen bonds, not from the sequence.

B-factor. B-factor (Debye–Waller factor) reflects atomic displacement in the crystal lattice. It is an experimental observable (units Å²), not a prediction; low values mean the atom is pinned down, high values mean it moves or is heterogeneous across the crystal.

pLDDT. pLDDT is the predicted lDDT-Cα score: AlphaFold's confidence that the local environment of each residue (all inter-atomic distances within 15 Å) is correctly placed. It is a per-residue number between 0 and 100, with higher meaning more reliable.

Nearest PDB structures. Nearest PDB neighbors are the top structural matches found by Foldseek when searching this structure against the entire Protein Data Bank. Each hit reports a TM-score (0 to 1; >0.5 almost always implies the same fold) and an E-value. These are *structural* homologs — they may share no detectable sequence similarity.

Solvent-accessible surface area. Accessible surface area quantifies burial. A residue with SASA near zero is packed into the hydrophobic core; one with SASA >100 Å² sits on the surface. Computed here via the Shrake–Rupley numerical algorithm with a 1.4 Å probe.

Rendered structure images. Structure images are PyMOL renders from six orthogonal camera directions. Cartoon representation draws helices as coils and strands as arrows; sticks shows the backbone as bonds; surface shows the solvent-excluded envelope. Rainbow coloring maps sequence position to hue (blue→red, N→C); chain coloring assigns a distinct color per polypeptide.

Backbone torsions (φ/ψ). φ (phi) and ψ (psi) are the two rotatable backbone dihedrals per residue: φ is the C(i-1)–N–Cα–C torsion, ψ is the N–Cα–C–N(i+1) torsion, both in degrees on (−180°, 180°]. α-helical residues cluster near (−60°, −45°); β-strand residues near (−120°, +130°). A Ramachandran plot is simply a scatter of (φ, ψ) for every residue.

Predicted aligned error. Predicted Aligned Error (PAE) is an AlphaFold confidence matrix: entry (i, j) is the expected error in the position of residue j, in ångströms, when the prediction is superimposed on the true structure at residue i. Low PAE within a block of residues means that block is internally rigid and well-predicted; high PAE between two blocks means their relative placement is uncertain even if each block individually is confident.

mmCIF coordinates. Structure coordinates are given as an mmCIF _atom_site loop: one row per atom with element, residue name, chain id, sequence number, and x/y/z position in Å. Only the four main-chain atoms per residue are included here; side chains are omitted to keep the record compact.

InterPro / GO / CATH / organism. Database cross-references. InterPro integrates a dozen domain/family signature databases into unified entries with residue-range hits. GO terms attach function/process/location labels with evidence codes. CATH codes position the fold in a four-level structural taxonomy. Organism is the NCBI-taxonomy species name.

Secondary structure (3-state, P-SEA). SS3 is a coarse helix/strand/coil call (letters a/b/c) made by the P-SEA algorithm from inter-Cα distances and dihedrals. It is less detailed than DSSP but needs only Cα positions.

Sequence. Sequence gives the chain of amino acids in standard one-letter code (A=alanine, C=cysteine, …, Y=tyrosine), read N→C. It is the only feature that is directly encoded by the gene; all structural features are derived from the folded form of this sequence.